Protein AF-A0A7S3ZIC7-F1 (afdb_monomer_lite)

Structure (mmCIF, N/CA/C/O backbone):
data_AF-A0A7S3ZIC7-F1
#
_entry.id   AF-A0A7S3ZIC7-F1
#
loop_
_atom_site.group_PDB
_atom_site.id
_atom_site.type_symbol
_atom_site.label_atom_id
_atom_site.label_alt_id
_atom_site.label_comp_id
_atom_site.label_asym_id
_atom_site.label_entity_id
_atom_site.label_seq_id
_atom_site.pdbx_PDB_ins_code
_atom_site.Cartn_x
_atom_site.Cartn_y
_atom_site.Cartn_z
_atom_site.occupancy
_atom_site.B_iso_or_equiv
_atom_site.auth_seq_id
_atom_site.auth_comp_id
_atom_site.auth_asym_id
_atom_site.auth_atom_id
_atom_site.pdbx_PDB_model_num
ATOM 1 N N . TYR A 1 1 ? -3.748 -8.623 8.770 1.00 56.31 1 TYR A N 1
ATOM 2 C CA . TYR A 1 1 ? -3.206 -9.886 8.218 1.00 56.31 1 TYR A CA 1
ATOM 3 C C . TYR A 1 1 ? -2.834 -10.898 9.283 1.00 56.31 1 TYR A C 1
ATOM 5 O O . TYR A 1 1 ? -3.313 -12.018 9.200 1.00 56.31 1 TYR A O 1
ATOM 13 N N . HIS A 1 2 ? -2.015 -10.536 10.271 1.00 64.12 2 HIS A N 1
ATOM 14 C CA . HIS A 1 2 ? -1.665 -11.426 11.382 1.00 64.12 2 HIS A CA 1
ATOM 15 C C . HIS A 1 2 ? -2.912 -11.840 12.185 1.00 64.12 2 HIS A C 1
ATOM 17 O O . HIS A 1 2 ? -3.369 -12.972 12.110 1.00 64.12 2 HIS A O 1
ATOM 23 N N . TYR A 1 3 ? -3.619 -10.875 12.769 1.00 60.28 3 TYR A N 1
ATOM 24 C CA . TYR A 1 3 ? -4.784 -11.131 13.631 1.00 60.28 3 TYR A CA 1
ATOM 25 C C . TYR A 1 3 ? -6.008 -11.803 12.976 1.00 60.28 3 TYR A C 1
ATOM 27 O O . TYR A 1 3 ? -6.899 -12.247 13.690 1.00 60.28 3 TYR A O 1
ATOM 35 N N . ALA A 1 4 ? -6.062 -11.884 11.642 1.00 64.25 4 ALA A N 1
ATOM 36 C CA . ALA A 1 4 ? -7.114 -12.578 10.882 1.00 64.25 4 ALA A CA 1
ATOM 37 C C . ALA A 1 4 ? -6.610 -13.852 10.179 1.00 64.25 4 ALA A C 1
ATOM 39 O O . ALA A 1 4 ? -7.385 -14.608 9.597 1.00 64.25 4 ALA A O 1
ATOM 40 N N . GLY A 1 5 ? -5.298 -14.055 10.161 1.00 72.94 5 GLY A N 1
ATOM 41 C CA . GLY A 1 5 ? -4.623 -15.161 9.505 1.00 72.94 5 GLY A CA 1
ATOM 42 C C . GLY A 1 5 ? -3.676 -15.775 10.515 1.00 72.94 5 GLY A C 1
ATOM 43 O O . GLY A 1 5 ? -4.115 -16.495 11.411 1.00 72.94 5 GLY A O 1
ATOM 44 N N . ASP A 1 6 ? -2.395 -15.443 10.385 1.00 70.44 6 ASP A N 1
ATOM 45 C CA . ASP A 1 6 ? -1.327 -15.989 11.219 1.00 70.44 6 ASP A CA 1
ATOM 46 C C . ASP A 1 6 ? -1.488 -15.564 12.686 1.00 70.44 6 ASP A C 1
ATOM 48 O O . ASP A 1 6 ? -1.239 -14.421 13.042 1.00 70.44 6 ASP A O 1
ATOM 52 N N . GLY A 1 7 ? -1.873 -16.501 13.552 1.00 64.62 7 GLY A N 1
ATOM 53 C CA . GLY A 1 7 ? -2.031 -16.255 14.992 1.00 64.62 7 GLY A CA 1
ATOM 54 C C . GLY A 1 7 ? -3.482 -16.246 15.475 1.00 64.62 7 GLY A C 1
ATOM 55 O O . GLY A 1 7 ? -3.715 -16.359 16.679 1.00 64.62 7 GLY A O 1
ATOM 56 N N . PHE A 1 8 ? -4.469 -16.230 14.571 1.00 75.25 8 PHE A N 1
ATOM 57 C CA . PHE A 1 8 ? -5.872 -16.384 14.957 1.00 75.25 8 PHE A CA 1
ATOM 58 C C . PHE A 1 8 ? -6.270 -17.861 15.055 1.00 75.25 8 PHE A C 1
ATOM 60 O O . PHE A 1 8 ? -6.593 -18.493 14.052 1.00 75.25 8 PHE A O 1
ATOM 67 N N . GLN A 1 9 ? -6.246 -18.420 16.269 1.00 78.94 9 GLN A N 1
ATOM 68 C CA . GLN A 1 9 ? -6.719 -19.784 16.578 1.00 78.94 9 GLN A CA 1
ATOM 69 C C . GLN A 1 9 ? -6.174 -20.886 15.639 1.00 78.94 9 GLN A C 1
ATOM 71 O O . GLN A 1 9 ? -6.885 -21.820 15.278 1.00 78.94 9 GLN A O 1
ATOM 76 N N . GLY A 1 10 ? -4.902 -20.790 15.236 1.00 73.44 10 GLY A N 1
ATOM 77 C CA . GLY A 1 10 ? -4.273 -21.758 14.326 1.00 73.44 10 GLY A CA 1
ATOM 78 C C . GLY A 1 10 ? -4.590 -21.549 12.840 1.00 73.44 10 GLY A C 1
ATOM 79 O O . GLY A 1 10 ? -4.237 -22.398 12.027 1.00 73.44 10 GLY A O 1
ATOM 80 N N . GLY A 1 11 ? -5.236 -20.435 12.485 1.00 79.88 11 GLY A N 1
ATOM 81 C CA . GLY A 1 11 ? -5.401 -19.985 11.110 1.00 79.88 11 GLY A CA 1
ATOM 82 C C . GLY A 1 11 ? -4.099 -19.508 10.472 1.00 79.88 11 GLY A C 1
ATOM 83 O O . GLY A 1 11 ? -3.107 -19.231 11.153 1.00 79.88 11 GLY A O 1
ATOM 84 N N . SER A 1 12 ? -4.122 -19.405 9.145 1.00 85.94 12 SER A N 1
ATOM 85 C CA . SER A 1 12 ? -3.027 -18.852 8.353 1.00 85.94 12 SER A CA 1
ATOM 86 C C . SER A 1 12 ? -3.537 -17.831 7.341 1.00 85.94 12 SER A C 1
ATOM 88 O O . SER A 1 12 ? -4.713 -17.834 6.963 1.00 85.94 12 SER A O 1
ATOM 90 N N . LYS A 1 13 ? -2.651 -16.945 6.877 1.00 83.94 13 LYS A N 1
ATOM 91 C CA . LYS A 1 13 ? -2.977 -15.985 5.807 1.00 83.94 13 LYS A CA 1
ATOM 92 C C . LYS A 1 13 ? -3.398 -16.671 4.500 1.00 83.94 13 LYS A C 1
ATOM 94 O O . LYS A 1 13 ? -4.201 -16.101 3.764 1.00 83.94 13 LYS A O 1
ATOM 99 N N . SER A 1 14 ? -2.894 -17.876 4.205 1.00 88.06 14 SER A N 1
ATOM 100 C CA . SER A 1 14 ? -3.218 -18.596 2.961 1.00 88.06 14 SER A CA 1
ATOM 101 C C . SER A 1 14 ? -4.688 -19.010 2.875 1.00 88.06 14 SER A C 1
ATOM 103 O O . SER A 1 14 ? -5.225 -19.101 1.773 1.00 88.06 14 SER A O 1
ATOM 105 N N . ASP A 1 15 ? -5.370 -19.149 4.015 1.00 90.31 15 ASP A N 1
ATOM 106 C CA . ASP A 1 15 ? -6.813 -19.413 4.077 1.00 90.31 15 ASP A CA 1
ATOM 107 C C . ASP A 1 15 ? -7.653 -18.294 3.428 1.00 90.31 15 ASP A C 1
ATOM 109 O O . ASP A 1 15 ? -8.796 -18.516 3.027 1.00 90.31 15 ASP A O 1
ATOM 113 N N . LEU A 1 16 ? -7.084 -17.089 3.312 1.00 91.31 16 LEU A N 1
ATOM 114 C CA . LEU A 1 16 ? -7.734 -15.894 2.771 1.00 91.31 16 LEU A CA 1
ATOM 115 C C . LEU A 1 16 ? -7.262 -15.542 1.346 1.00 91.31 16 LEU A C 1
ATOM 117 O O . LEU A 1 16 ? -7.547 -14.454 0.847 1.00 91.31 16 LEU A O 1
ATOM 121 N N . GLN A 1 17 ? -6.522 -16.443 0.691 1.00 92.44 17 GLN A N 1
ATOM 122 C CA . GLN A 1 17 ? -5.987 -16.251 -0.667 1.00 92.44 17 GLN A CA 1
ATOM 123 C C . GLN A 1 17 ? -6.872 -16.865 -1.768 1.00 92.44 17 GLN A C 1
ATOM 125 O O . GLN A 1 17 ? -6.581 -16.715 -2.952 1.00 92.44 17 GLN A O 1
ATOM 130 N N . GLY A 1 18 ? -7.948 -17.564 -1.395 1.00 91.81 18 GLY A N 1
ATOM 131 C CA . GLY A 1 18 ? -8.924 -18.141 -2.324 1.00 91.81 18 GLY A CA 1
ATOM 132 C C . GLY A 1 18 ? -10.254 -17.379 -2.367 1.00 91.81 18 GLY A C 1
ATOM 133 O O . GLY A 1 18 ? -10.394 -16.352 -1.702 1.00 91.81 18 GLY A O 1
ATOM 134 N N . PRO A 1 19 ? -11.253 -17.902 -3.104 1.00 95.38 19 PRO A N 1
ATOM 135 C CA . PRO A 1 19 ? -12.610 -17.365 -3.090 1.00 95.38 19 PRO A CA 1
ATOM 136 C C . PRO A 1 19 ? -13.156 -17.224 -1.667 1.00 95.38 19 PRO A C 1
ATOM 138 O O . PRO A 1 19 ? -12.779 -17.980 -0.766 1.00 95.38 19 PRO A O 1
ATOM 141 N N . PHE A 1 20 ? -14.071 -16.276 -1.478 1.00 96.50 20 PHE A N 1
ATOM 142 C CA . PHE A 1 20 ? -14.624 -15.973 -0.161 1.00 96.50 20 PHE A CA 1
ATOM 143 C C . PHE A 1 20 ? -15.218 -17.203 0.541 1.00 96.50 20 PHE A C 1
ATOM 145 O O . PHE A 1 20 ? -16.096 -17.887 0.010 1.00 96.50 20 PHE A O 1
ATOM 152 N N . ASN A 1 21 ? -14.781 -17.439 1.779 1.00 96.31 21 ASN A N 1
ATOM 153 C CA . ASN A 1 21 ? -15.353 -18.430 2.679 1.00 96.31 21 ASN A CA 1
ATOM 154 C C . ASN A 1 21 ? -16.004 -17.720 3.873 1.00 96.31 21 ASN A C 1
ATOM 156 O O . ASN A 1 21 ? -15.322 -17.189 4.752 1.00 96.31 21 ASN A O 1
ATOM 160 N N . ALA A 1 22 ? -17.336 -17.752 3.915 1.00 96.44 22 ALA A N 1
ATOM 161 C CA . ALA A 1 22 ? -18.121 -17.095 4.954 1.00 96.44 22 ALA A CA 1
ATOM 162 C C . ALA A 1 22 ? -17.854 -17.650 6.362 1.00 96.44 22 ALA A C 1
ATOM 164 O O . ALA A 1 22 ? -17.889 -16.891 7.324 1.00 96.44 22 ALA A O 1
ATOM 165 N N . GLU A 1 23 ? -17.587 -18.950 6.504 1.00 95.00 23 GLU A N 1
ATOM 166 C CA . GLU A 1 23 ? -17.314 -19.567 7.806 1.00 95.00 23 GLU A CA 1
ATOM 167 C C . GLU A 1 23 ? -15.991 -19.055 8.380 1.00 95.00 23 GLU A C 1
ATOM 169 O O . GLU A 1 23 ? -15.947 -18.595 9.521 1.00 95.00 23 GLU A O 1
ATOM 174 N N . ILE A 1 24 ? -14.938 -19.045 7.556 1.00 93.38 24 ILE A N 1
ATOM 175 C CA . ILE A 1 24 ? -13.632 -18.494 7.934 1.00 93.38 24 ILE A CA 1
ATOM 176 C C . ILE A 1 24 ? -13.774 -17.006 8.250 1.00 93.38 24 ILE A C 1
ATOM 178 O O . ILE A 1 24 ? -13.325 -16.553 9.299 1.00 93.38 24 ILE A O 1
ATOM 182 N N . TYR A 1 25 ? -14.433 -16.241 7.382 1.00 94.06 25 TYR A N 1
ATOM 183 C CA . TYR A 1 25 ? -14.611 -14.810 7.592 1.00 94.06 25 TYR A CA 1
ATOM 184 C C . TYR A 1 25 ? -15.354 -14.499 8.897 1.00 94.06 25 TYR A C 1
ATOM 186 O O . TYR A 1 25 ? -14.840 -13.757 9.731 1.00 94.06 25 TYR A O 1
ATOM 194 N N . ASN A 1 26 ? -16.518 -15.115 9.119 1.00 94.44 26 ASN A N 1
ATOM 195 C CA . ASN A 1 26 ? -17.340 -14.865 10.305 1.00 94.44 26 ASN A CA 1
ATOM 196 C C . ASN A 1 26 ? -16.638 -15.280 11.604 1.00 94.44 26 ASN A C 1
ATOM 198 O O . ASN A 1 26 ? -16.880 -14.675 12.646 1.00 94.44 26 ASN A O 1
ATOM 202 N N . ALA A 1 27 ? -15.761 -16.287 11.554 1.00 92.25 27 ALA A N 1
ATOM 203 C CA . ALA A 1 27 ? -14.967 -16.688 12.707 1.00 92.25 27 ALA A CA 1
ATOM 204 C C . ALA A 1 27 ? -13.850 -15.684 13.043 1.00 92.25 27 ALA A C 1
ATOM 206 O O . ALA A 1 27 ? -13.538 -15.506 14.218 1.00 92.25 27 ALA A O 1
ATOM 207 N N . ARG A 1 28 ? -13.236 -15.044 12.035 1.00 92.75 28 ARG A N 1
ATOM 208 C CA . ARG A 1 28 ? -11.992 -14.265 12.204 1.00 92.75 28 ARG A CA 1
ATOM 209 C C . ARG A 1 28 ? -12.182 -12.748 12.175 1.00 92.75 28 ARG A C 1
ATOM 211 O O . ARG A 1 28 ? -11.517 -12.040 12.928 1.00 92.75 28 ARG A O 1
ATOM 218 N N . ALA A 1 29 ? -13.089 -12.238 11.344 1.00 93.50 29 ALA A N 1
ATOM 219 C CA . ALA A 1 29 ? -13.325 -10.804 11.172 1.00 93.50 29 ALA A CA 1
ATOM 220 C C . ALA A 1 29 ? -13.669 -10.062 12.481 1.00 93.50 29 ALA A C 1
ATOM 222 O O . ALA A 1 29 ? -13.109 -8.987 12.692 1.00 93.50 29 ALA A O 1
ATOM 223 N N . PRO A 1 30 ? -14.472 -10.619 13.418 1.00 93.06 30 PRO A N 1
ATOM 224 C CA . PRO A 1 30 ? -14.778 -9.931 14.675 1.00 93.06 30 PRO A CA 1
ATOM 225 C C . PRO A 1 30 ? -13.545 -9.544 15.501 1.00 93.06 30 PRO A C 1
ATOM 227 O O . PRO A 1 30 ? -13.546 -8.500 16.146 1.00 93.06 30 PRO A O 1
ATOM 230 N N . ALA A 1 31 ? -12.479 -10.349 15.467 1.00 91.75 31 ALA A N 1
ATOM 231 C CA . ALA A 1 31 ? -11.244 -10.025 16.177 1.00 91.75 31 ALA A CA 1
ATOM 232 C C . ALA A 1 31 ? -10.482 -8.865 15.528 1.00 91.75 31 ALA A C 1
ATOM 234 O O . ALA A 1 31 ? -9.858 -8.073 16.227 1.00 91.75 31 ALA A O 1
ATOM 235 N N . VAL A 1 32 ? -10.572 -8.729 14.203 1.00 91.81 32 VAL A N 1
ATOM 236 C CA . VAL A 1 32 ? -10.014 -7.583 13.476 1.00 91.81 32 VAL A CA 1
ATOM 237 C C . VAL A 1 32 ? -10.762 -6.308 13.849 1.00 91.81 32 VAL A C 1
ATOM 239 O O . VAL A 1 32 ? -10.125 -5.312 14.179 1.00 91.81 32 VAL A O 1
ATOM 242 N N . TRP A 1 33 ? -12.098 -6.350 13.861 1.00 95.50 33 TRP A N 1
ATOM 243 C CA . TRP A 1 33 ? -12.928 -5.206 14.254 1.00 95.50 33 TRP A CA 1
ATOM 244 C C . TRP A 1 33 ? -12.662 -4.775 15.691 1.00 95.50 33 TRP A C 1
ATOM 246 O O . TRP A 1 33 ? -12.487 -3.590 15.946 1.00 95.50 33 TRP A O 1
ATOM 256 N N . ALA A 1 34 ? -12.540 -5.734 16.613 1.00 94.62 34 ALA A N 1
ATOM 257 C CA . ALA A 1 34 ? -12.208 -5.440 18.002 1.00 94.62 34 ALA A CA 1
ATOM 258 C C . ALA A 1 34 ? -10.885 -4.666 18.132 1.00 94.62 34 ALA A C 1
ATOM 260 O O . ALA A 1 34 ? -10.836 -3.679 18.857 1.00 94.62 34 ALA A O 1
ATOM 261 N N . ILE A 1 35 ? -9.844 -5.065 17.393 1.00 93.00 35 ILE A N 1
ATOM 262 C CA . ILE A 1 35 ? -8.541 -4.383 17.411 1.00 93.00 35 ILE A CA 1
ATOM 263 C C . ILE A 1 35 ? -8.633 -2.984 16.794 1.00 93.00 35 ILE A C 1
ATOM 265 O O . ILE A 1 35 ? -8.070 -2.037 17.333 1.00 93.00 35 ILE A O 1
ATOM 269 N N . LEU A 1 36 ? -9.338 -2.832 15.671 1.00 94.44 36 LEU A N 1
ATOM 270 C CA . LEU A 1 36 ? -9.494 -1.525 15.025 1.00 94.44 36 LEU A CA 1
ATOM 271 C C . LEU A 1 36 ? -10.241 -0.537 15.931 1.00 94.44 36 LEU A C 1
ATOM 273 O O . LEU A 1 36 ? -9.804 0.603 16.075 1.00 94.44 36 LEU A O 1
ATOM 277 N N . ASN A 1 37 ? -11.286 -1.002 16.615 1.00 96.06 37 ASN A N 1
ATOM 278 C CA . ASN A 1 37 ? -12.042 -0.192 17.570 1.00 96.06 37 ASN A CA 1
ATOM 279 C C . ASN A 1 37 ? -11.243 0.081 18.859 1.00 96.06 37 ASN A C 1
ATOM 281 O O . ASN A 1 37 ? -11.412 1.125 19.481 1.00 96.06 37 ASN A O 1
ATOM 285 N N . GLU A 1 38 ? -10.328 -0.812 19.256 1.00 96.50 38 GLU A N 1
ATOM 286 C CA . GLU A 1 38 ? -9.381 -0.560 20.355 1.00 96.50 38 GLU A CA 1
ATOM 287 C C . GLU A 1 38 ? -8.362 0.539 20.001 1.00 96.50 38 GLU A C 1
ATOM 289 O O . GLU A 1 38 ? -7.962 1.314 20.871 1.00 96.50 38 GLU A O 1
ATOM 294 N N . ILE A 1 39 ? -7.961 0.640 18.729 1.00 95.00 39 ILE A N 1
ATOM 295 C CA . ILE A 1 39 ? -7.013 1.654 18.239 1.00 95.00 39 ILE A CA 1
ATOM 296 C C . ILE A 1 39 ? -7.681 3.023 18.048 1.00 95.00 39 ILE A C 1
ATOM 298 O O . ILE A 1 39 ? -6.999 4.040 18.168 1.00 95.00 39 ILE A O 1
ATOM 302 N N . GLU A 1 40 ? -8.991 3.079 17.794 1.00 95.88 40 GLU A N 1
ATOM 303 C CA . GLU A 1 40 ? -9.735 4.311 17.483 1.00 95.88 40 GLU A CA 1
ATOM 304 C C . GLU A 1 40 ? -9.442 5.509 18.414 1.00 95.88 40 GLU A C 1
ATOM 306 O O . GLU A 1 40 ? -9.194 6.606 17.902 1.00 95.88 40 GLU A O 1
ATOM 311 N N . PRO A 1 41 ? -9.369 5.358 19.753 1.00 95.38 41 PRO A N 1
ATOM 312 C CA . PRO A 1 41 ? -9.054 6.478 20.644 1.00 95.38 41 PRO A CA 1
ATOM 313 C C . PRO A 1 41 ? -7.656 7.079 20.428 1.00 95.38 41 PRO A C 1
ATOM 315 O O . PRO A 1 41 ? -7.394 8.198 20.866 1.00 95.38 41 PRO A O 1
ATOM 318 N N . SER A 1 42 ? -6.755 6.341 19.772 1.00 96.31 42 SER A N 1
ATOM 319 C CA . SER A 1 42 ? -5.398 6.779 19.418 1.00 96.31 42 SER A CA 1
ATOM 320 C C . SER A 1 42 ? -5.340 7.515 18.075 1.00 96.31 42 SER A C 1
ATOM 322 O O . SER A 1 42 ? -4.293 8.063 17.730 1.00 96.31 42 SER A O 1
ATOM 324 N N . LEU A 1 43 ? -6.435 7.538 17.306 1.00 96.31 43 LEU A N 1
ATOM 325 C CA . LEU A 1 43 ? -6.512 8.302 16.064 1.00 96.31 43 LEU A CA 1
ATOM 326 C C . LEU A 1 43 ? -6.489 9.804 16.347 1.00 96.31 43 LEU A C 1
ATOM 328 O O . LEU A 1 43 ? -6.922 10.277 17.404 1.00 96.31 43 LEU A O 1
ATOM 332 N N . TYR A 1 44 ? -6.028 10.570 15.357 1.00 96.50 44 TYR A N 1
ATOM 333 C CA . TYR A 1 44 ? -6.102 12.023 15.407 1.00 96.50 44 TYR A CA 1
ATOM 334 C C . TYR A 1 44 ? -7.547 12.478 15.642 1.00 96.50 44 TYR A C 1
ATOM 336 O O . TYR A 1 44 ? -8.468 12.068 14.937 1.00 96.50 44 TYR A O 1
ATOM 344 N N . GLN A 1 45 ? -7.740 13.351 16.630 1.00 95.56 45 GLN A N 1
ATOM 345 C CA . GLN A 1 45 ? -9.056 13.862 16.994 1.00 95.56 45 GLN A CA 1
ATOM 346 C C . GLN A 1 45 ? -9.308 15.198 16.295 1.00 95.56 45 GLN A C 1
ATOM 348 O O . GLN A 1 45 ? -8.695 16.216 16.626 1.00 95.56 45 GLN A O 1
ATOM 353 N N . ARG A 1 46 ? -10.257 15.228 15.358 1.00 94.25 46 ARG A N 1
ATOM 354 C CA . ARG A 1 46 ? -10.685 16.452 14.673 1.00 94.25 46 ARG A CA 1
ATOM 355 C C . ARG A 1 46 ? -11.994 16.935 15.283 1.00 94.25 46 ARG A C 1
ATOM 357 O O . ARG A 1 46 ? -13.029 16.290 15.159 1.00 94.25 46 ARG A O 1
ATOM 364 N N . ASN A 1 47 ? -11.953 18.086 15.954 1.00 94.38 47 ASN A N 1
ATOM 365 C CA . ASN A 1 47 ? -13.100 18.643 16.688 1.00 94.38 47 ASN A CA 1
ATOM 366 C C . ASN A 1 47 ? -13.678 17.675 17.740 1.00 94.38 47 ASN A C 1
ATOM 368 O O . ASN A 1 47 ? -14.891 17.613 17.926 1.00 94.38 47 ASN A O 1
ATOM 372 N N . GLY A 1 48 ? -12.808 16.910 18.407 1.00 93.12 48 GLY A N 1
ATOM 373 C CA . GLY A 1 48 ? -13.201 15.959 19.450 1.00 93.12 48 GLY A CA 1
ATOM 374 C C . GLY A 1 48 ? -13.824 14.654 18.947 1.00 93.12 48 GLY A C 1
ATOM 375 O O . GLY A 1 48 ? -14.408 13.946 19.756 1.00 93.12 48 GLY A O 1
ATOM 376 N N . ASN A 1 49 ? -13.720 14.355 17.648 1.00 93.44 49 ASN A N 1
ATOM 377 C CA . ASN A 1 49 ? -14.139 13.081 17.062 1.00 93.44 49 ASN A CA 1
ATOM 378 C C . ASN A 1 49 ? -12.950 12.409 16.358 1.00 93.44 49 ASN A C 1
ATOM 380 O O . ASN A 1 49 ? -12.104 13.135 15.812 1.00 93.44 49 ASN A O 1
ATOM 384 N N . PRO A 1 50 ? -12.895 11.066 16.316 1.00 94.75 50 PRO A N 1
ATOM 385 C CA . PRO A 1 50 ? -11.873 10.351 15.563 1.00 94.75 50 PRO A CA 1
ATOM 386 C C . PRO A 1 50 ? -11.935 10.746 14.085 1.00 94.75 50 PRO A C 1
ATOM 388 O O . PRO A 1 50 ? -13.008 10.830 13.483 1.00 94.75 50 PRO A O 1
ATOM 391 N N . TYR A 1 51 ? -10.775 11.047 13.506 1.00 94.88 51 TYR A N 1
ATOM 392 C CA . TYR A 1 51 ? -10.651 11.449 12.111 1.00 94.88 51 TYR A CA 1
ATOM 393 C C . TYR A 1 51 ? -10.099 10.307 11.260 1.00 94.88 51 TYR A C 1
ATOM 395 O O . TYR A 1 51 ? -8.966 9.870 11.460 1.00 94.88 51 TYR A O 1
ATOM 403 N N . TYR A 1 52 ? -10.884 9.887 10.269 1.00 93.69 52 TYR A N 1
ATOM 404 C CA . TYR A 1 52 ? -10.489 8.928 9.240 1.00 93.69 52 TYR A CA 1
ATOM 405 C C . TYR A 1 52 ? -10.227 9.714 7.944 1.00 93.69 52 TYR A C 1
ATOM 407 O O . TYR A 1 52 ? -11.181 10.243 7.373 1.00 93.69 52 TYR A O 1
ATOM 415 N N . PRO A 1 53 ? -8.963 9.891 7.517 1.00 92.25 53 PRO A N 1
ATOM 416 C CA . PRO A 1 53 ? -8.643 10.652 6.310 1.00 92.25 53 PRO A CA 1
ATOM 417 C C . PRO A 1 53 ? -9.082 9.902 5.042 1.00 92.25 53 PRO A C 1
ATOM 419 O O . PRO A 1 53 ? -8.869 8.695 4.936 1.00 92.25 53 PRO A O 1
ATOM 422 N N . ASP A 1 54 ? -9.630 10.628 4.063 1.00 90.62 54 ASP A N 1
ATOM 423 C CA . ASP A 1 54 ? -10.027 10.063 2.762 1.00 90.62 54 ASP A CA 1
ATOM 424 C C . ASP A 1 54 ? -8.830 9.934 1.804 1.00 90.62 54 ASP A C 1
ATOM 426 O O . ASP A 1 54 ? -8.840 9.118 0.879 1.00 90.62 54 ASP A O 1
ATOM 430 N N . ALA A 1 55 ? -7.785 10.743 2.012 1.00 92.38 55 ALA A N 1
ATOM 431 C CA . ALA A 1 55 ? -6.567 10.725 1.214 1.00 92.38 55 ALA A CA 1
ATOM 432 C C . ALA A 1 55 ? -5.309 10.945 2.067 1.00 92.38 55 ALA A C 1
ATOM 434 O O . ALA A 1 55 ? -5.327 11.648 3.077 1.00 92.38 55 ALA A O 1
ATOM 435 N N . HIS A 1 56 ? -4.165 10.427 1.602 1.00 91.19 56 HIS A N 1
ATOM 436 C CA . HIS A 1 56 ? -2.872 10.660 2.263 1.00 91.19 56 HIS A CA 1
ATOM 437 C C . HIS A 1 56 ? -2.527 12.153 2.393 1.00 91.19 56 HIS A C 1
ATOM 439 O O . HIS A 1 56 ? -1.864 12.561 3.343 1.00 91.19 56 HIS A O 1
ATOM 445 N N . ASP A 1 57 ? -2.984 12.994 1.464 1.00 92.06 57 ASP A N 1
ATOM 446 C CA . ASP A 1 57 ? -2.734 14.439 1.528 1.00 92.06 57 ASP A CA 1
ATOM 447 C C . ASP A 1 57 ? -3.429 15.124 2.715 1.00 92.06 57 ASP A C 1
ATOM 449 O O . ASP A 1 57 ? -2.980 16.189 3.138 1.00 92.06 57 ASP A O 1
ATOM 453 N N . ASP A 1 58 ? -4.450 14.499 3.310 1.00 94.06 58 ASP A N 1
ATOM 454 C CA . ASP A 1 58 ? -5.113 15.020 4.507 1.00 94.06 58 ASP A CA 1
ATOM 455 C C . ASP A 1 58 ? -4.300 14.770 5.786 1.00 94.06 58 ASP A C 1
ATOM 457 O O . ASP A 1 58 ? -4.358 15.571 6.722 1.00 94.06 58 ASP A O 1
ATOM 461 N N . ILE A 1 59 ? -3.551 13.661 5.844 1.00 94.56 59 ILE A N 1
ATOM 462 C CA . ILE A 1 59 ? -2.797 13.240 7.035 1.00 94.56 59 ILE A CA 1
ATOM 463 C C . ILE A 1 59 ? -1.340 13.716 6.998 1.00 94.56 59 ILE A C 1
ATOM 465 O O . ILE A 1 59 ? -0.803 14.114 8.028 1.00 94.56 59 ILE A O 1
ATOM 469 N N . ARG A 1 60 ? -0.720 13.804 5.814 1.00 94.25 60 ARG A N 1
ATOM 470 C CA . ARG A 1 60 ? 0.688 14.213 5.634 1.00 94.25 60 ARG A CA 1
ATOM 471 C C . ARG A 1 60 ? 1.079 15.533 6.319 1.00 94.25 60 ARG A C 1
ATOM 473 O O . ARG A 1 60 ? 2.195 15.593 6.840 1.00 94.25 60 ARG A O 1
ATOM 480 N N . PRO A 1 61 ? 0.251 16.600 6.344 1.00 95.00 61 PRO A N 1
ATOM 481 C CA . PRO A 1 61 ? 0.582 17.815 7.091 1.00 95.00 61 PRO A CA 1
ATOM 482 C C . PRO A 1 61 ? 0.613 17.595 8.609 1.00 95.00 61 PRO A C 1
ATOM 484 O O . PRO A 1 61 ? 1.424 18.215 9.295 1.00 95.00 61 PRO A O 1
ATOM 487 N N . LEU A 1 62 ? -0.255 16.715 9.120 1.00 95.94 62 LEU A N 1
ATOM 488 C CA . LEU A 1 62 ? -0.310 16.327 10.533 1.00 95.94 62 LEU A CA 1
ATOM 489 C C . LEU A 1 62 ? 0.863 15.417 10.905 1.00 95.94 62 LEU A C 1
ATOM 491 O O . LEU A 1 62 ? 1.386 15.514 12.010 1.00 95.94 62 LEU A O 1
ATOM 495 N N . THR A 1 63 ? 1.298 14.563 9.979 1.00 95.81 63 THR A N 1
ATOM 496 C CA . THR A 1 63 ? 2.536 13.796 10.126 1.00 95.81 63 THR A CA 1
ATOM 497 C C . THR A 1 63 ? 3.723 14.748 10.172 1.00 95.81 63 THR A C 1
ATOM 499 O O . THR A 1 63 ? 4.457 14.762 11.148 1.00 95.81 63 THR A O 1
ATOM 502 N N . GLY A 1 64 ? 3.862 15.628 9.175 1.00 95.44 64 GLY A N 1
ATOM 503 C CA . GLY A 1 64 ? 4.986 16.560 9.077 1.00 95.44 64 GLY A CA 1
ATOM 504 C C . GLY A 1 64 ? 5.133 17.478 10.293 1.00 95.44 64 GLY A C 1
ATOM 505 O O . GLY A 1 64 ? 6.240 17.699 10.753 1.00 95.44 64 GLY A O 1
ATOM 506 N N . ASN A 1 65 ? 4.039 17.968 10.877 1.00 95.25 65 ASN A N 1
ATOM 507 C CA . ASN A 1 65 ? 4.114 18.786 12.093 1.00 95.25 65 ASN A CA 1
ATOM 508 C C . ASN A 1 65 ? 4.136 17.975 13.407 1.00 95.25 65 ASN A C 1
ATOM 510 O O . ASN A 1 65 ? 3.933 18.557 14.472 1.00 95.25 65 ASN A O 1
ATOM 514 N N . GLU A 1 66 ? 4.333 16.656 13.325 1.00 95.38 66 GLU A N 1
ATOM 515 C CA . GLU A 1 66 ? 4.427 15.720 14.454 1.00 95.38 66 GLU A CA 1
ATOM 516 C C . GLU A 1 66 ? 3.159 15.636 15.325 1.00 95.38 66 GLU A C 1
ATOM 518 O O . GLU A 1 66 ? 3.191 15.117 16.443 1.00 95.38 66 GLU A O 1
ATOM 523 N N . THR A 1 67 ? 2.012 16.102 14.818 1.00 95.88 67 THR A N 1
ATOM 524 C CA . THR A 1 67 ? 0.704 15.894 15.464 1.00 95.88 67 THR A CA 1
ATOM 525 C C . THR A 1 67 ? 0.256 14.437 15.343 1.00 95.88 67 THR A C 1
ATOM 527 O O . THR A 1 67 ? -0.423 13.918 16.227 1.00 95.88 67 THR A O 1
ATOM 530 N N . VAL A 1 68 ? 0.643 13.775 14.252 1.00 95.88 68 VAL A N 1
ATOM 531 C CA . VAL A 1 68 ? 0.445 12.345 14.011 1.00 95.88 68 VAL A CA 1
ATOM 532 C C . VAL A 1 68 ? 1.813 11.683 13.925 1.00 95.88 68 VAL A C 1
ATOM 534 O O . VAL A 1 68 ? 2.658 12.092 13.138 1.00 95.88 68 VAL A O 1
ATOM 537 N N . TRP A 1 69 ? 2.046 10.676 14.767 1.00 94.44 69 TRP A N 1
ATOM 538 C CA . TRP A 1 69 ? 3.360 10.028 14.880 1.00 94.44 69 TRP A CA 1
ATOM 539 C C . TRP A 1 69 ? 3.534 8.842 13.933 1.00 94.44 69 TRP A C 1
ATOM 541 O O . TRP A 1 69 ? 4.660 8.481 13.605 1.00 94.44 69 TRP A O 1
ATOM 551 N N . ILE A 1 70 ? 2.428 8.221 13.521 1.00 94.25 70 ILE A N 1
ATOM 552 C CA . ILE A 1 70 ? 2.414 7.068 12.622 1.00 94.25 70 ILE A CA 1
ATOM 553 C C . ILE A 1 70 ? 1.392 7.340 11.522 1.00 94.25 70 ILE A C 1
ATOM 555 O O . ILE A 1 70 ? 0.227 7.613 11.803 1.00 94.25 70 ILE A O 1
ATOM 559 N N . ASP A 1 71 ? 1.853 7.236 10.282 1.00 92.88 71 ASP A N 1
ATOM 560 C CA . ASP A 1 71 ? 1.064 7.329 9.058 1.00 92.88 71 ASP A CA 1
ATOM 561 C C . ASP A 1 71 ? 1.310 6.065 8.224 1.00 92.88 71 ASP A C 1
ATOM 563 O O . ASP A 1 71 ? 2.394 5.475 8.268 1.00 92.88 71 ASP A O 1
ATOM 567 N N . PHE A 1 72 ? 0.307 5.646 7.462 1.00 91.81 72 PHE A N 1
ATOM 568 C CA . PHE A 1 72 ? 0.417 4.539 6.524 1.00 91.81 72 PHE A CA 1
ATOM 569 C C . PHE A 1 72 ? 0.591 5.109 5.119 1.00 91.81 72 PHE A C 1
ATOM 571 O O . PHE A 1 72 ? -0.242 5.876 4.649 1.00 91.81 72 PHE A O 1
ATOM 578 N N . SER A 1 73 ? 1.649 4.703 4.417 1.00 90.50 73 SER A N 1
ATOM 579 C CA . SER A 1 73 ? 1.895 5.092 3.025 1.00 90.50 73 SER A CA 1
ATOM 580 C C . SER A 1 73 ? 2.115 3.864 2.147 1.00 90.50 73 SER A C 1
ATOM 582 O O . SER A 1 73 ? 2.720 2.879 2.568 1.00 90.50 73 SER A O 1
ATOM 584 N N . PHE A 1 74 ? 1.669 3.948 0.893 1.00 88.31 74 PHE A N 1
ATOM 585 C CA . PHE A 1 74 ? 1.992 2.972 -0.154 1.00 88.31 74 PHE A CA 1
ATOM 586 C C . PHE A 1 74 ? 3.430 3.114 -0.686 1.00 88.31 74 PHE A C 1
ATOM 588 O O . PHE A 1 74 ? 3.871 2.312 -1.509 1.00 88.31 74 PHE A O 1
ATOM 595 N N . GLN A 1 75 ? 4.165 4.147 -0.263 1.00 88.19 75 GLN A N 1
ATOM 596 C CA . GLN A 1 75 ? 5.509 4.457 -0.743 1.00 88.19 75 GLN A CA 1
ATOM 597 C C . GLN A 1 75 ? 6.532 4.243 0.371 1.00 88.19 75 GLN A C 1
ATOM 599 O O . GLN A 1 75 ? 6.603 5.007 1.330 1.00 88.19 75 GLN A O 1
ATOM 604 N N . HIS A 1 76 ? 7.403 3.246 0.204 1.00 89.94 76 HIS A N 1
ATOM 605 C CA . HIS A 1 76 ? 8.504 2.995 1.141 1.00 89.94 76 HIS A CA 1
ATOM 606 C C . HIS A 1 76 ? 9.513 4.160 1.215 1.00 89.94 76 HIS A C 1
ATOM 608 O O . HIS A 1 76 ? 10.289 4.231 2.162 1.00 89.94 76 HIS A O 1
ATOM 614 N N . THR A 1 77 ? 9.511 5.069 0.232 1.00 90.12 77 THR A N 1
ATOM 615 C CA . THR A 1 77 ? 10.325 6.296 0.205 1.00 90.12 77 THR A CA 1
ATOM 616 C C . THR A 1 77 ? 9.604 7.535 0.745 1.00 90.12 77 THR A C 1
ATOM 618 O O . THR A 1 77 ? 10.175 8.615 0.668 1.00 90.12 77 THR A O 1
ATOM 621 N N . GLU A 1 78 ? 8.373 7.443 1.268 1.00 91.38 78 GLU A N 1
ATOM 622 C CA . GLU A 1 78 ? 7.588 8.633 1.654 1.00 91.38 78 GLU A CA 1
ATOM 623 C C . GLU A 1 78 ? 8.391 9.574 2.564 1.00 91.38 78 GLU A C 1
ATOM 625 O O . GLU A 1 78 ? 8.587 10.738 2.219 1.00 91.38 78 GLU A O 1
ATOM 630 N N . ALA A 1 79 ? 8.928 9.062 3.676 1.00 93.06 79 ALA A N 1
ATOM 631 C CA . ALA A 1 79 ? 9.691 9.871 4.624 1.00 93.06 79 ALA A CA 1
ATOM 632 C C . ALA A 1 79 ? 10.895 10.553 3.955 1.00 93.06 79 ALA A C 1
ATOM 634 O O . ALA A 1 79 ? 11.070 11.764 4.073 1.00 93.06 79 ALA A O 1
ATOM 635 N N . SER A 1 80 ? 11.695 9.806 3.190 1.00 91.62 80 SER A N 1
ATOM 636 C CA . SER A 1 80 ? 12.897 10.342 2.550 1.00 91.62 80 SER A CA 1
ATOM 637 C C . SER A 1 80 ? 12.601 11.362 1.455 1.00 91.62 80 SER A C 1
ATOM 639 O O . SER A 1 80 ? 13.279 12.388 1.379 1.00 91.62 80 SER A O 1
ATOM 641 N N . THR A 1 81 ? 11.591 11.125 0.619 1.00 89.44 81 THR A N 1
ATOM 642 C CA . THR A 1 81 ? 11.161 12.081 -0.409 1.00 89.44 81 THR A CA 1
ATOM 643 C C . THR A 1 81 ? 10.629 13.363 0.235 1.00 89.44 81 THR A C 1
ATOM 645 O O . THR A 1 81 ? 10.952 14.466 -0.215 1.00 89.44 81 THR A O 1
ATOM 648 N N . ARG A 1 82 ? 9.852 13.250 1.320 1.00 91.62 82 ARG A N 1
ATOM 649 C CA . ARG A 1 82 ? 9.298 14.416 2.019 1.00 91.62 82 ARG A CA 1
ATOM 650 C C . ARG A 1 82 ? 10.375 15.224 2.718 1.00 91.62 82 ARG A C 1
ATOM 652 O O . ARG A 1 82 ? 10.396 16.435 2.529 1.00 91.62 82 ARG A O 1
ATOM 659 N N . ILE A 1 83 ? 11.289 14.594 3.454 1.00 93.31 83 ILE A N 1
ATOM 660 C CA . ILE A 1 83 ? 12.402 15.277 4.141 1.00 93.31 83 ILE A CA 1
ATOM 661 C C . ILE A 1 83 ? 13.235 16.116 3.160 1.00 93.31 83 ILE A C 1
ATOM 663 O O . ILE A 1 83 ? 13.624 17.235 3.480 1.00 93.31 83 ILE A O 1
ATOM 667 N N . GLN A 1 84 ? 13.471 15.604 1.950 1.00 90.31 84 GLN A N 1
ATOM 668 C CA . GLN A 1 84 ? 14.319 16.253 0.943 1.00 90.31 84 GLN A CA 1
ATOM 669 C C . GLN A 1 84 ? 13.604 17.328 0.108 1.00 90.31 84 GLN A C 1
ATOM 671 O O . GLN A 1 84 ? 14.224 17.941 -0.759 1.00 90.31 84 GLN A O 1
ATOM 676 N N . THR A 1 85 ? 12.311 17.568 0.336 1.00 88.94 85 THR A N 1
ATOM 677 C CA . THR A 1 85 ? 11.571 18.623 -0.370 1.00 88.94 85 THR A CA 1
ATOM 678 C C . THR A 1 85 ? 12.004 20.013 0.119 1.00 88.94 85 THR A C 1
ATOM 680 O O . THR A 1 85 ? 12.191 20.233 1.315 1.00 88.94 85 THR A O 1
ATOM 683 N N . ASP A 1 86 ? 12.117 20.988 -0.787 1.00 87.94 86 ASP A N 1
ATOM 684 C CA . ASP A 1 86 ? 12.415 22.377 -0.415 1.00 87.94 86 ASP A CA 1
ATOM 685 C C . ASP A 1 86 ? 11.367 22.934 0.561 1.00 87.94 86 ASP A C 1
ATOM 687 O O . ASP A 1 86 ? 10.162 22.861 0.314 1.00 87.94 86 ASP A O 1
ATOM 691 N N . ASN A 1 87 ? 11.829 23.537 1.662 1.0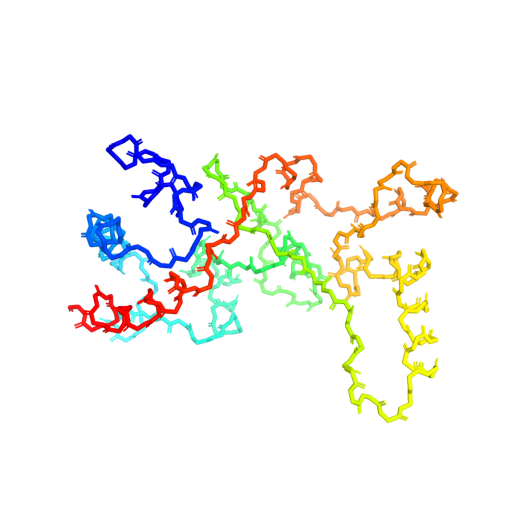0 88.06 87 ASN A N 1
ATOM 692 C CA . ASN A 1 87 ? 10.981 23.995 2.771 1.00 88.06 87 ASN A CA 1
ATOM 693 C C . ASN A 1 87 ? 10.089 22.885 3.355 1.00 88.06 87 ASN A C 1
ATOM 695 O O . ASN A 1 87 ? 8.957 23.155 3.765 1.00 88.06 87 ASN A O 1
ATOM 699 N N . SER A 1 88 ? 10.582 21.640 3.370 1.00 91.38 88 SER A N 1
ATOM 700 C CA . SER A 1 88 ? 9.831 20.513 3.908 1.00 91.38 88 SER A CA 1
ATOM 701 C C . SER A 1 88 ? 9.371 20.777 5.343 1.00 91.38 88 SER A C 1
ATOM 703 O O . SER A 1 88 ? 10.185 21.163 6.187 1.00 91.38 88 SER A O 1
ATOM 705 N N . PRO A 1 89 ? 8.086 20.531 5.652 1.00 91.31 89 PRO A N 1
ATOM 706 C CA . PRO A 1 89 ? 7.627 20.531 7.027 1.00 91.31 89 PRO A CA 1
ATOM 707 C C . PRO A 1 89 ? 8.023 19.248 7.772 1.00 91.31 89 PRO A C 1
ATOM 709 O O . PRO A 1 89 ? 7.789 19.193 8.968 1.00 91.31 89 PRO A O 1
ATOM 712 N N . TRP A 1 90 ? 8.586 18.228 7.107 1.00 95.50 90 TRP A N 1
ATOM 713 C CA . TRP A 1 90 ? 8.901 16.935 7.723 1.00 95.50 90 TRP A CA 1
ATOM 714 C C . TRP A 1 90 ? 10.264 16.966 8.437 1.00 95.50 90 TRP A C 1
ATOM 716 O O . TRP A 1 90 ? 11.273 17.302 7.810 1.00 95.50 90 TRP A O 1
ATOM 726 N N . PRO A 1 91 ? 10.337 16.578 9.724 1.00 94.69 91 PRO A N 1
ATOM 727 C CA . PRO A 1 91 ? 11.584 16.476 10.462 1.00 94.69 91 PRO A CA 1
ATOM 728 C C . PRO A 1 91 ? 12.536 15.439 9.866 1.00 94.69 91 PRO A C 1
ATOM 730 O O . PRO A 1 91 ? 12.137 14.339 9.490 1.00 94.69 91 PRO A O 1
ATOM 733 N N . VAL A 1 92 ? 13.834 15.747 9.896 1.00 94.81 92 VAL A N 1
ATOM 734 C CA . VAL A 1 92 ? 14.907 14.881 9.367 1.00 94.81 92 VAL A CA 1
ATOM 735 C C . VAL A 1 92 ? 15.020 13.514 10.052 1.00 94.81 92 VAL A C 1
ATOM 737 O O . VAL A 1 92 ? 15.667 12.623 9.518 1.00 94.81 92 VAL A O 1
ATOM 740 N N . HIS A 1 93 ? 14.419 13.346 11.232 1.00 94.69 93 HIS A N 1
ATOM 741 C CA . HIS A 1 93 ? 14.456 12.097 11.992 1.00 94.69 93 HIS A CA 1
ATOM 742 C C . HIS A 1 93 ? 13.265 11.170 11.694 1.00 94.69 93 HIS A C 1
ATOM 744 O O . HIS A 1 93 ? 13.186 10.089 12.276 1.00 94.69 93 HIS A O 1
ATOM 750 N N . MET A 1 94 ? 12.334 11.571 10.819 1.00 95.75 94 MET A N 1
ATOM 751 C CA . MET A 1 94 ? 11.266 10.680 10.370 1.00 95.75 94 MET A CA 1
ATOM 752 C C . MET A 1 94 ? 11.827 9.539 9.526 1.00 95.75 94 MET A C 1
ATOM 754 O O . MET A 1 94 ? 12.743 9.726 8.726 1.00 95.75 94 MET A O 1
ATOM 758 N N . GLN A 1 95 ? 11.251 8.351 9.688 1.00 95.56 95 GLN A N 1
ATOM 759 C CA . GLN A 1 95 ? 11.675 7.145 8.986 1.00 95.56 95 GLN A CA 1
ATOM 760 C C . GLN A 1 95 ? 10.457 6.357 8.514 1.00 95.56 95 GLN A C 1
ATOM 762 O O . GLN A 1 95 ? 9.466 6.238 9.233 1.00 95.56 95 GLN A O 1
ATOM 767 N N . ALA A 1 96 ? 10.545 5.792 7.312 1.00 94.69 96 ALA A N 1
ATOM 768 C CA . ALA A 1 96 ? 9.664 4.709 6.906 1.00 94.69 96 ALA A CA 1
ATOM 769 C C . ALA A 1 96 ? 10.203 3.388 7.475 1.00 94.69 96 ALA A C 1
ATOM 771 O O . ALA A 1 96 ? 11.414 3.180 7.530 1.00 94.69 96 ALA A O 1
ATOM 772 N N . TYR A 1 97 ? 9.311 2.487 7.882 1.00 93.94 97 TYR A N 1
ATOM 773 C CA . TYR A 1 97 ? 9.680 1.178 8.420 1.00 93.94 97 TYR A CA 1
ATOM 774 C C . TYR A 1 97 ? 8.694 0.094 7.971 1.00 93.94 97 TYR A C 1
ATOM 776 O O . TYR A 1 97 ? 7.573 0.379 7.549 1.00 93.94 97 TYR A O 1
ATOM 784 N N . THR A 1 98 ? 9.122 -1.165 8.057 1.00 93.44 98 THR A N 1
ATOM 785 C CA . THR A 1 98 ? 8.289 -2.342 7.779 1.00 93.44 98 THR A CA 1
ATOM 786 C C . THR A 1 98 ? 7.808 -3.001 9.067 1.00 93.44 98 THR A C 1
ATOM 788 O O . THR A 1 98 ? 8.508 -2.988 10.077 1.00 93.44 98 THR A O 1
ATOM 791 N N . MET A 1 99 ? 6.634 -3.628 9.034 1.00 91.00 99 MET A N 1
ATOM 792 C CA . MET A 1 99 ? 6.069 -4.330 10.186 1.00 91.00 99 MET A CA 1
ATOM 793 C C . MET A 1 99 ? 6.661 -5.738 10.321 1.00 91.00 99 MET A C 1
ATOM 795 O O . MET A 1 99 ? 6.891 -6.428 9.327 1.00 91.00 99 MET A O 1
ATOM 799 N N . ASN A 1 100 ? 6.871 -6.185 11.562 1.00 87.69 100 ASN A N 1
ATOM 800 C CA . ASN A 1 100 ? 7.479 -7.489 11.864 1.00 87.69 100 ASN A CA 1
ATOM 801 C C . ASN A 1 100 ? 6.599 -8.685 11.459 1.00 87.69 100 ASN A C 1
ATOM 803 O O . ASN A 1 100 ? 7.110 -9.766 11.186 1.00 87.69 100 ASN A O 1
ATOM 807 N N . ASP A 1 101 ? 5.279 -8.510 11.444 1.00 84.56 101 ASP A N 1
ATOM 808 C CA . ASP A 1 101 ? 4.279 -9.520 11.076 1.00 84.56 101 ASP A CA 1
ATOM 809 C C . ASP A 1 101 ? 3.888 -9.472 9.584 1.00 84.56 101 ASP A C 1
ATOM 811 O O . ASP A 1 101 ? 3.035 -10.241 9.113 1.00 84.56 101 ASP A O 1
ATOM 815 N N . GLY A 1 102 ? 4.560 -8.601 8.832 1.00 87.88 102 GLY A N 1
ATOM 816 C CA . GLY A 1 102 ? 4.469 -8.452 7.392 1.00 87.88 102 GLY A CA 1
ATOM 817 C C . GLY A 1 102 ? 3.877 -7.111 6.958 1.00 87.88 102 GLY A C 1
ATOM 818 O O . GLY A 1 102 ? 2.866 -6.651 7.480 1.00 87.88 102 GLY A O 1
ATOM 819 N N . THR A 1 103 ? 4.475 -6.520 5.931 1.00 90.50 103 THR A N 1
ATOM 820 C CA . THR A 1 103 ? 4.024 -5.312 5.239 1.00 90.50 103 THR A CA 1
ATOM 821 C C . THR A 1 103 ? 3.438 -5.695 3.884 1.00 90.50 103 THR A C 1
ATOM 823 O O . THR A 1 103 ? 4.066 -6.425 3.112 1.00 90.50 103 THR A O 1
ATOM 826 N N . ILE A 1 104 ? 2.225 -5.218 3.595 1.00 89.88 104 ILE A N 1
ATOM 827 C CA . ILE A 1 104 ? 1.556 -5.455 2.308 1.00 89.88 104 ILE A CA 1
ATOM 828 C C . ILE A 1 104 ? 2.416 -4.841 1.207 1.00 89.88 104 ILE A C 1
ATOM 830 O O . ILE A 1 104 ? 2.814 -3.680 1.312 1.00 89.88 104 ILE A O 1
ATOM 834 N N . ALA A 1 105 ? 2.712 -5.615 0.167 1.00 88.38 105 ALA A N 1
ATOM 835 C CA . ALA A 1 105 ? 3.447 -5.106 -0.980 1.00 88.38 105 ALA A CA 1
ATOM 836 C C . ALA A 1 105 ? 2.710 -5.385 -2.283 1.00 88.38 105 ALA A C 1
ATOM 838 O O . ALA A 1 105 ? 2.502 -6.543 -2.663 1.00 88.38 105 ALA A O 1
ATOM 839 N N . ASP A 1 106 ? 2.462 -4.310 -3.018 1.00 86.00 106 ASP A N 1
ATOM 840 C CA . ASP A 1 106 ? 1.818 -4.359 -4.318 1.00 86.00 106 ASP A CA 1
ATOM 841 C C . ASP A 1 106 ? 2.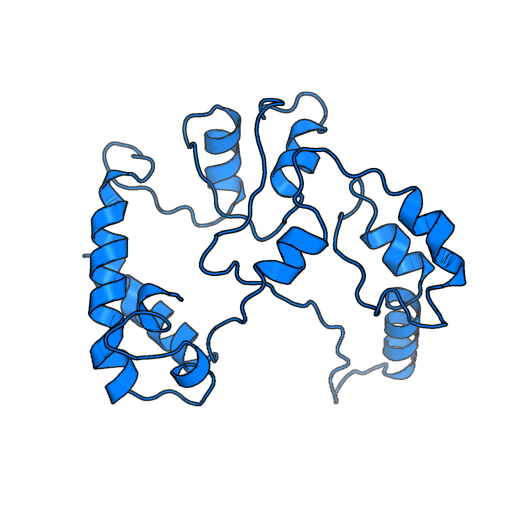816 -4.312 -5.464 1.00 86.00 106 ASP A C 1
ATOM 843 O O . ASP A 1 106 ? 3.937 -3.807 -5.373 1.00 86.00 106 ASP A O 1
ATOM 847 N N . THR A 1 107 ? 2.391 -4.873 -6.590 1.00 85.38 107 THR A N 1
ATOM 848 C CA . THR A 1 107 ? 3.136 -4.832 -7.845 1.00 85.38 107 THR A CA 1
ATOM 849 C C . THR A 1 107 ? 2.298 -4.103 -8.882 1.00 85.38 107 THR A C 1
ATOM 851 O O . THR A 1 107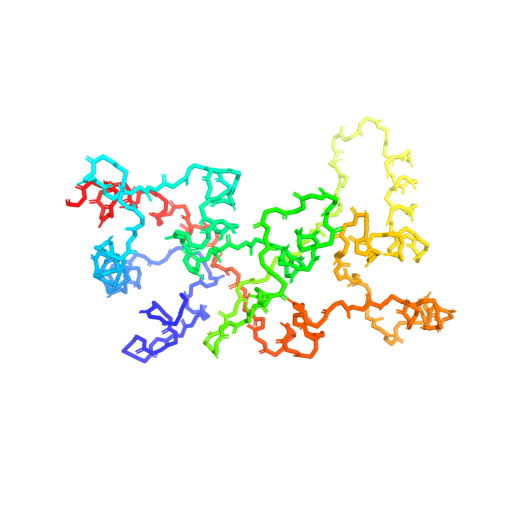 ? 1.131 -4.414 -9.092 1.00 85.38 107 THR A O 1
ATOM 854 N N . ASN A 1 108 ? 2.905 -3.116 -9.536 1.00 87.38 108 ASN A N 1
ATOM 855 C CA . ASN A 1 108 ? 2.270 -2.391 -10.629 1.00 87.38 108 ASN A CA 1
ATOM 856 C C . ASN A 1 108 ? 2.512 -3.144 -11.940 1.00 87.38 108 ASN A C 1
ATOM 858 O O . ASN A 1 108 ? 3.653 -3.504 -12.237 1.00 87.38 108 ASN A O 1
ATOM 862 N N . TYR A 1 109 ? 1.460 -3.336 -12.735 1.00 90.25 109 TYR A N 1
ATOM 863 C CA . TYR A 1 109 ? 1.518 -4.058 -14.005 1.00 90.25 109 TYR A CA 1
ATOM 864 C C . TYR A 1 109 ? 1.140 -3.155 -15.179 1.00 90.25 109 TYR A C 1
ATOM 866 O O . TYR A 1 109 ? 0.299 -2.266 -15.058 1.00 90.25 109 TYR A O 1
ATOM 874 N N . LEU A 1 110 ? 1.733 -3.427 -16.341 1.00 91.88 110 LEU A N 1
ATOM 875 C CA . LEU A 1 110 ? 1.309 -2.863 -17.620 1.00 91.88 110 LEU A CA 1
ATOM 876 C C . LEU A 1 110 ? 0.497 -3.916 -18.372 1.00 91.88 110 LEU A C 1
ATOM 878 O O . LEU A 1 110 ? 0.945 -5.051 -18.530 1.00 91.88 110 LEU A O 1
ATOM 882 N N . ALA A 1 111 ? -0.688 -3.541 -18.851 1.00 94.88 111 ALA A N 1
ATOM 883 C CA . ALA A 1 111 ? -1.575 -4.434 -19.588 1.00 94.88 111 ALA A CA 1
ATOM 884 C C . ALA A 1 111 ? -2.098 -3.762 -20.861 1.00 94.88 111 ALA A C 1
ATOM 886 O O . ALA A 1 111 ? -2.371 -2.562 -20.882 1.00 94.88 111 ALA A O 1
ATOM 887 N N . ILE A 1 112 ? -2.270 -4.555 -21.922 1.00 97.00 112 ILE A N 1
ATOM 888 C CA . ILE A 1 112 ? -2.886 -4.119 -23.179 1.00 97.00 112 ILE A CA 1
ATOM 889 C C . ILE A 1 112 ? -4.256 -4.798 -23.287 1.00 97.00 112 ILE A C 1
ATOM 891 O O . ILE A 1 112 ? -4.311 -6.021 -23.441 1.00 97.00 112 ILE A O 1
ATOM 895 N N . PRO A 1 113 ? -5.369 -4.044 -23.225 1.00 96.38 113 PRO A N 1
ATOM 896 C CA . PRO A 1 113 ? -6.703 -4.615 -23.362 1.00 96.38 113 PRO A CA 1
ATOM 897 C C . PRO A 1 113 ? -6.899 -5.332 -24.704 1.00 96.38 113 PRO A C 1
ATOM 899 O O . PRO A 1 113 ? -6.417 -4.882 -25.747 1.00 96.38 113 PRO A O 1
ATOM 902 N N . ILE A 1 114 ? -7.687 -6.413 -24.715 1.00 96.50 114 ILE A N 1
ATOM 903 C CA . ILE A 1 114 ? -7.966 -7.189 -25.939 1.00 96.50 114 ILE A CA 1
ATOM 904 C C . ILE A 1 114 ? -8.614 -6.340 -27.048 1.00 96.50 114 ILE A C 1
ATOM 906 O O . ILE A 1 114 ? -8.397 -6.581 -28.239 1.00 96.50 114 ILE A O 1
ATOM 910 N N . ASN A 1 115 ? -9.358 -5.302 -26.663 1.00 96.88 115 ASN A N 1
ATOM 911 C CA . ASN A 1 115 ? -10.037 -4.352 -27.542 1.00 96.88 115 ASN A CA 1
ATOM 912 C C . ASN A 1 115 ? -9.239 -3.057 -27.801 1.00 96.88 115 ASN A C 1
ATOM 914 O O . ASN A 1 115 ? -9.800 -2.112 -28.351 1.00 96.88 115 ASN A O 1
ATOM 918 N N . ALA A 1 116 ? -7.951 -2.990 -27.437 1.00 97.50 116 ALA A N 1
ATOM 919 C CA . ALA A 1 116 ? -7.113 -1.832 -27.744 1.00 97.50 116 ALA A CA 1
ATOM 920 C C . ALA A 1 116 ? -7.083 -1.563 -29.260 1.00 97.50 116 ALA A C 1
ATOM 922 O O . ALA A 1 116 ? -6.786 -2.464 -30.052 1.00 97.50 116 ALA A O 1
ATOM 923 N N . GLN A 1 117 ? -7.380 -0.317 -29.648 1.00 97.56 117 GLN A N 1
ATOM 924 C CA . GLN A 1 117 ? -7.465 0.106 -31.052 1.00 97.56 117 GLN A CA 1
ATOM 925 C C . GLN A 1 117 ? -6.106 0.041 -31.765 1.00 97.56 117 GLN A C 1
ATOM 927 O O . GLN A 1 117 ? -6.048 -0.344 -32.927 1.00 97.56 117 GLN A O 1
ATOM 932 N N . ASN A 1 118 ? -5.015 0.359 -31.056 1.00 97.69 118 ASN A N 1
ATOM 933 C CA . ASN A 1 118 ? -3.655 0.424 -31.601 1.00 97.69 118 ASN A CA 1
ATOM 934 C C . ASN A 1 118 ? -2.703 -0.504 -30.825 1.00 97.69 118 ASN A C 1
ATOM 936 O O . ASN A 1 118 ? -1.871 -0.044 -30.043 1.00 97.69 118 ASN A O 1
ATOM 940 N N . LYS A 1 119 ? -2.835 -1.825 -31.010 1.00 97.56 119 LYS A N 1
ATOM 941 C CA . LYS A 1 119 ? -2.049 -2.824 -30.255 1.00 97.56 119 LYS A CA 1
ATOM 942 C C . LYS A 1 119 ? -0.537 -2.700 -30.463 1.00 97.56 119 LYS A C 1
ATOM 944 O O . LYS A 1 119 ? 0.212 -2.812 -29.501 1.00 97.56 119 LYS A O 1
ATOM 949 N N . GLU A 1 120 ? -0.090 -2.446 -31.689 1.00 97.44 120 GLU A N 1
ATOM 950 C CA . GLU A 1 120 ? 1.341 -2.336 -32.014 1.00 97.44 120 GLU A CA 1
ATOM 951 C C . GLU A 1 120 ? 1.993 -1.120 -31.338 1.00 97.44 120 GLU A C 1
ATOM 953 O O . GLU A 1 120 ? 3.078 -1.220 -30.761 1.00 97.44 120 GLU A O 1
ATOM 958 N N . ALA A 1 121 ? 1.294 0.019 -31.329 1.00 97.88 121 ALA A N 1
ATOM 959 C CA . ALA A 1 121 ? 1.746 1.215 -30.624 1.00 97.88 121 ALA A CA 1
ATOM 960 C C . ALA A 1 121 ? 1.774 0.993 -29.102 1.00 97.88 121 ALA A C 1
ATOM 962 O O . ALA A 1 121 ? 2.739 1.376 -28.443 1.00 97.88 121 ALA A O 1
ATOM 963 N N . ALA A 1 122 ? 0.758 0.319 -28.551 1.00 97.94 122 ALA A N 1
ATOM 964 C CA . ALA A 1 122 ? 0.724 -0.040 -27.135 1.00 97.94 122 ALA A CA 1
ATOM 965 C C . ALA A 1 122 ? 1.882 -0.979 -26.752 1.00 97.94 122 ALA A C 1
ATOM 967 O O . ALA A 1 122 ? 2.547 -0.739 -25.749 1.00 97.94 122 ALA A O 1
ATOM 968 N N . LEU A 1 123 ? 2.184 -1.992 -27.574 1.00 97.38 123 LEU A N 1
ATOM 969 C CA . LEU A 1 123 ? 3.343 -2.872 -27.374 1.00 97.38 123 LEU A CA 1
ATOM 970 C C . LEU A 1 123 ? 4.659 -2.092 -27.397 1.00 97.38 123 LEU A C 1
ATOM 972 O O . LEU A 1 123 ? 5.527 -2.326 -26.562 1.00 97.38 123 LEU A O 1
ATOM 976 N N . THR A 1 124 ? 4.792 -1.133 -28.313 1.00 97.19 124 THR A N 1
ATOM 977 C CA . THR A 1 124 ? 5.980 -0.269 -28.384 1.00 97.19 124 THR A CA 1
ATOM 978 C C . THR A 1 124 ? 6.150 0.551 -27.102 1.00 97.19 124 THR A C 1
ATOM 980 O O . THR A 1 124 ? 7.251 0.616 -26.559 1.00 97.19 124 THR A O 1
ATOM 983 N N . ALA A 1 125 ? 5.063 1.128 -26.579 1.00 96.62 125 ALA A N 1
ATOM 984 C CA . ALA A 1 125 ? 5.090 1.879 -25.325 1.00 96.62 125 ALA A CA 1
ATOM 985 C C . ALA A 1 125 ? 5.440 0.989 -24.122 1.00 96.62 125 ALA A C 1
ATOM 987 O O . ALA A 1 125 ? 6.286 1.367 -23.316 1.00 96.62 125 ALA A O 1
ATOM 988 N N . VAL A 1 126 ? 4.848 -0.208 -24.028 1.00 95.69 126 VAL A N 1
ATOM 989 C CA . VAL A 1 126 ? 5.161 -1.174 -22.962 1.00 95.69 126 VAL A CA 1
ATOM 990 C C . VAL A 1 126 ? 6.632 -1.588 -23.018 1.00 95.69 126 VAL A C 1
ATOM 992 O O . VAL A 1 126 ? 7.310 -1.522 -21.998 1.00 95.69 126 VAL A O 1
ATOM 995 N N . ASN A 1 127 ? 7.164 -1.914 -24.201 1.00 93.88 127 ASN A N 1
ATOM 996 C CA . ASN A 1 127 ? 8.581 -2.251 -24.370 1.00 93.88 127 ASN A CA 1
ATOM 997 C C . ASN A 1 127 ? 9.506 -1.116 -23.912 1.00 93.88 127 ASN A C 1
ATOM 999 O O . ASN A 1 127 ? 10.525 -1.371 -23.273 1.00 93.88 127 ASN A O 1
ATOM 1003 N N . TYR A 1 128 ? 9.150 0.135 -24.217 1.00 94.31 128 TYR A N 1
ATOM 1004 C CA . TYR A 1 128 ? 9.902 1.292 -23.743 1.00 94.31 128 TYR A CA 1
ATOM 1005 C C . TYR A 1 128 ? 9.840 1.415 -22.215 1.00 94.31 128 TYR A C 1
ATOM 1007 O O . TYR A 1 128 ? 10.884 1.473 -21.570 1.00 94.31 128 TYR A O 1
ATOM 1015 N N . MET A 1 129 ? 8.639 1.390 -21.626 1.00 92.88 129 MET A N 1
ATOM 1016 C CA . MET A 1 129 ? 8.441 1.533 -20.177 1.00 92.88 129 MET A CA 1
ATOM 1017 C C . MET A 1 129 ? 9.096 0.406 -19.364 1.00 92.88 129 MET A C 1
ATOM 1019 O O . MET A 1 129 ? 9.498 0.634 -18.225 1.00 92.88 129 MET A O 1
ATOM 1023 N N . SER A 1 130 ? 9.227 -0.788 -19.944 1.00 89.81 130 SER A N 1
ATOM 1024 C CA . SER A 1 130 ? 9.922 -1.936 -19.350 1.00 89.81 130 SER A CA 1
ATOM 1025 C C . SER A 1 130 ? 11.433 -1.959 -19.623 1.00 89.81 130 SER A C 1
ATOM 1027 O O . SER A 1 130 ? 12.112 -2.889 -19.192 1.00 89.81 130 SER A O 1
ATOM 1029 N N . SER A 1 131 ? 11.983 -0.968 -20.330 1.00 91.50 131 SER A N 1
ATOM 1030 C CA . SER A 1 131 ? 13.424 -0.888 -20.581 1.00 91.50 131 SER A CA 1
ATOM 1031 C C . SER A 1 131 ? 14.213 -0.621 -19.294 1.00 91.50 131 SER A C 1
ATOM 1033 O O . SER A 1 131 ? 13.738 0.058 -18.381 1.00 91.50 131 SER A O 1
ATOM 1035 N N . ALA A 1 132 ? 15.460 -1.096 -19.239 1.00 91.19 132 ALA A N 1
ATOM 1036 C CA . ALA A 1 132 ? 16.351 -0.855 -18.104 1.00 91.19 132 ALA A CA 1
ATOM 1037 C C . ALA A 1 132 ? 16.553 0.646 -17.814 1.00 91.19 132 ALA A C 1
ATOM 1039 O O . ALA A 1 132 ? 16.532 1.056 -16.656 1.00 91.19 132 ALA A O 1
ATOM 1040 N N . ALA A 1 133 ? 16.625 1.477 -18.860 1.00 91.25 133 ALA A N 1
ATOM 1041 C CA . ALA A 1 133 ? 16.699 2.930 -18.728 1.00 91.25 133 ALA A CA 1
ATOM 1042 C C . ALA A 1 133 ? 15.457 3.517 -18.043 1.00 91.25 133 ALA A C 1
ATOM 1044 O O . ALA A 1 133 ? 15.584 4.279 -17.087 1.00 91.25 133 ALA A O 1
ATOM 1045 N N . SER A 1 134 ? 14.254 3.134 -18.486 1.00 92.19 134 SER A N 1
ATOM 1046 C CA . SER A 1 134 ? 13.009 3.592 -17.858 1.00 92.19 134 SER A CA 1
ATOM 1047 C C . SER A 1 134 ? 12.874 3.109 -16.416 1.00 92.19 134 SER A C 1
ATOM 1049 O O . SER A 1 134 ? 12.401 3.861 -15.565 1.00 92.19 134 SER A O 1
ATOM 1051 N N . MET A 1 135 ? 13.328 1.893 -16.108 1.00 90.38 135 MET A N 1
ATOM 1052 C CA . MET A 1 135 ? 13.348 1.397 -14.733 1.00 90.38 135 MET A CA 1
ATOM 1053 C C . MET A 1 135 ? 14.340 2.148 -13.849 1.00 90.38 135 MET A C 1
ATOM 1055 O O . MET A 1 135 ? 13.986 2.484 -12.725 1.00 90.38 135 MET A O 1
ATOM 1059 N N . PHE A 1 136 ? 15.540 2.453 -14.344 1.00 90.50 136 PHE A N 1
ATOM 1060 C CA . PHE A 1 136 ? 16.510 3.272 -13.618 1.00 90.50 136 PHE A CA 1
ATOM 1061 C C . PHE A 1 136 ? 15.938 4.664 -13.308 1.00 90.50 136 PHE A C 1
ATOM 1063 O O . PHE A 1 136 ? 15.959 5.107 -12.159 1.00 90.50 136 PHE A O 1
ATOM 1070 N N . THR A 1 137 ? 15.325 5.317 -14.303 1.00 91.44 137 THR A N 1
ATOM 1071 C CA . THR A 1 137 ? 14.610 6.589 -14.106 1.00 91.44 137 THR A CA 1
ATOM 1072 C C . THR A 1 137 ? 13.509 6.455 -13.053 1.00 91.44 137 THR A C 1
ATOM 1074 O O . THR A 1 137 ? 13.394 7.293 -12.168 1.00 91.44 137 THR A O 1
ATOM 1077 N N . ARG A 1 138 ? 12.717 5.380 -13.097 1.00 89.94 138 ARG A N 1
ATOM 1078 C CA . ARG A 1 138 ? 11.656 5.118 -12.114 1.00 89.94 138 ARG A CA 1
ATOM 1079 C C . ARG A 1 138 ? 12.192 4.832 -10.703 1.00 89.94 138 ARG A C 1
ATOM 1081 O O . ARG A 1 138 ? 11.545 5.206 -9.731 1.00 89.94 138 ARG A O 1
ATOM 1088 N N . ALA A 1 139 ? 13.352 4.198 -10.581 1.00 87.81 139 ALA A N 1
ATOM 1089 C CA . ALA A 1 139 ? 13.991 3.915 -9.297 1.00 87.81 139 ALA A CA 1
ATOM 1090 C C . ALA A 1 139 ? 14.682 5.137 -8.677 1.00 87.81 139 ALA A C 1
ATOM 1092 O O . ALA A 1 139 ? 15.020 5.114 -7.496 1.00 87.81 139 ALA A O 1
ATOM 1093 N N . THR A 1 140 ? 14.867 6.208 -9.450 1.00 86.44 140 THR A N 1
ATOM 1094 C CA . THR A 1 140 ? 15.472 7.459 -8.985 1.00 86.44 140 THR A CA 1
ATOM 1095 C C . THR A 1 140 ? 14.539 8.150 -7.969 1.00 86.44 140 THR A C 1
ATOM 1097 O O . THR A 1 140 ? 13.386 8.431 -8.327 1.00 86.44 140 THR A O 1
ATOM 1100 N N . PRO A 1 141 ? 14.981 8.406 -6.717 1.00 80.75 141 PRO A N 1
ATOM 1101 C CA . PRO A 1 141 ? 14.141 8.952 -5.645 1.00 80.75 141 PRO A CA 1
ATOM 1102 C C . PRO A 1 141 ? 13.495 10.299 -5.966 1.00 80.75 141 PRO A C 1
ATOM 1104 O O . PRO A 1 141 ? 12.365 10.549 -5.555 1.00 80.75 141 PRO A O 1
ATOM 1107 N N . GLU A 1 142 ? 14.178 11.146 -6.735 1.00 80.25 142 GLU A N 1
ATOM 1108 C CA . GLU A 1 142 ? 13.695 12.469 -7.142 1.00 80.25 142 GLU A CA 1
ATOM 1109 C C . GLU A 1 142 ? 12.555 12.398 -8.172 1.00 80.25 142 GLU A C 1
ATOM 1111 O O . GLU A 1 142 ? 11.898 13.403 -8.437 1.00 80.25 142 GLU A O 1
ATOM 1116 N N . ILE A 1 143 ? 12.325 11.226 -8.776 1.00 85.19 143 ILE A N 1
ATOM 1117 C CA . ILE A 1 143 ? 11.305 11.015 -9.810 1.00 85.19 143 ILE A CA 1
ATOM 1118 C C . ILE A 1 143 ? 10.149 10.178 -9.267 1.00 85.19 143 ILE A C 1
ATOM 1120 O O . ILE A 1 143 ? 8.999 10.608 -9.313 1.00 85.19 143 ILE A O 1
ATOM 1124 N N . TRP A 1 144 ? 10.440 8.965 -8.793 1.00 85.75 144 TRP A N 1
ATOM 1125 C CA . TRP A 1 144 ? 9.424 8.074 -8.222 1.00 85.75 144 TRP A CA 1
ATOM 1126 C C . TRP A 1 144 ? 9.991 7.200 -7.096 1.00 85.75 144 TRP A C 1
ATOM 1128 O O . TRP A 1 144 ? 9.291 6.937 -6.124 1.00 85.75 144 TRP A O 1
ATOM 1138 N N . GLY A 1 145 ? 11.251 6.764 -7.178 1.00 84.69 145 GLY A N 1
ATOM 1139 C CA . GLY A 1 145 ? 11.874 5.959 -6.122 1.00 84.69 145 GLY A CA 1
ATOM 1140 C C . GLY A 1 145 ? 11.316 4.538 -5.996 1.00 84.69 145 GLY A C 1
ATOM 1141 O O . GLY A 1 145 ? 11.500 3.901 -4.962 1.00 84.69 145 GLY A O 1
ATOM 1142 N N . ALA A 1 146 ? 10.624 4.026 -7.019 1.00 86.00 146 ALA A N 1
ATOM 1143 C CA . ALA A 1 146 ? 10.029 2.693 -6.969 1.00 86.00 146 ALA A CA 1
ATOM 1144 C C . ALA A 1 146 ? 11.080 1.595 -7.191 1.00 86.00 146 ALA A C 1
ATOM 1146 O O . ALA A 1 146 ? 11.987 1.742 -8.010 1.00 86.00 146 ALA A O 1
ATOM 1147 N N . LEU A 1 147 ? 10.925 0.456 -6.512 1.00 84.50 147 LEU A N 1
ATOM 1148 C CA . LEU A 1 147 ? 11.814 -0.690 -6.713 1.00 84.50 147 LEU A CA 1
ATOM 1149 C C . LEU A 1 147 ? 11.814 -1.172 -8.173 1.00 84.50 147 LEU A C 1
ATOM 1151 O O . LEU A 1 147 ? 10.800 -1.114 -8.879 1.00 84.50 147 LEU A O 1
ATOM 1155 N N . GLN A 1 148 ? 12.966 -1.685 -8.608 1.00 80.81 148 GLN A N 1
ATOM 1156 C CA . GLN A 1 148 ? 13.104 -2.317 -9.916 1.00 80.81 148 GLN A CA 1
ATOM 1157 C C . GLN A 1 148 ? 12.185 -3.540 -10.038 1.00 80.81 148 GLN A C 1
ATOM 1159 O O . GLN A 1 148 ? 11.954 -4.258 -9.066 1.00 80.81 148 GLN A O 1
ATOM 1164 N N . ALA A 1 149 ? 11.662 -3.777 -11.242 1.00 83.81 149 ALA A N 1
ATOM 1165 C CA . ALA A 1 149 ? 10.740 -4.884 -11.493 1.00 83.81 149 ALA A CA 1
ATOM 1166 C C . ALA A 1 149 ? 11.454 -6.196 -11.856 1.00 83.81 149 ALA A C 1
ATOM 1168 O O . ALA A 1 149 ? 10.918 -7.271 -11.596 1.00 83.81 149 ALA A O 1
ATOM 1169 N N . PHE A 1 150 ? 12.634 -6.118 -12.477 1.00 81.38 150 PHE A N 1
ATOM 1170 C CA . PHE A 1 150 ? 13.411 -7.301 -12.842 1.00 81.38 150 PHE A CA 1
ATOM 1171 C C . PHE A 1 150 ? 14.203 -7.856 -11.660 1.00 81.38 150 PHE A C 1
ATOM 1173 O O . PHE A 1 150 ? 14.598 -7.133 -10.744 1.00 81.38 150 PHE A O 1
ATOM 1180 N N . ASP A 1 151 ? 14.451 -9.163 -11.729 1.00 80.25 151 ASP A N 1
ATOM 1181 C CA . ASP A 1 151 ? 15.407 -9.847 -10.869 1.00 80.25 151 ASP A CA 1
ATOM 1182 C C . ASP A 1 151 ? 16.778 -9.147 -10.992 1.00 80.25 151 ASP A C 1
ATOM 1184 O O . ASP A 1 151 ? 17.255 -8.973 -12.119 1.00 80.25 151 ASP A O 1
ATOM 1188 N N . PRO A 1 152 ? 17.424 -8.743 -9.879 1.00 75.12 152 PRO A N 1
ATOM 1189 C CA . PRO A 1 152 ? 18.764 -8.156 -9.917 1.00 75.12 152 PRO A CA 1
ATOM 1190 C C . PRO A 1 152 ? 19.808 -9.036 -10.627 1.00 75.12 152 PRO A C 1
ATOM 1192 O O . PRO A 1 152 ? 20.823 -8.535 -11.089 1.00 75.12 152 PRO A O 1
ATOM 1195 N N . SER A 1 153 ? 19.574 -10.347 -10.720 1.00 82.50 153 SER A N 1
ATOM 1196 C CA . SER A 1 153 ? 20.449 -11.304 -11.404 1.00 82.50 153 SER A CA 1
ATOM 1197 C C . SER A 1 153 ? 20.131 -11.508 -12.892 1.00 82.50 153 SER A C 1
ATOM 1199 O O . SER A 1 153 ? 20.849 -12.248 -13.572 1.00 82.50 153 SER A O 1
ATOM 1201 N N . ALA A 1 154 ? 19.086 -10.861 -13.423 1.00 85.25 154 ALA A N 1
ATOM 1202 C CA . ALA A 1 154 ? 18.717 -10.955 -14.833 1.00 85.25 154 ALA A CA 1
ATOM 1203 C C . ALA A 1 154 ? 19.823 -10.394 -15.743 1.00 85.25 154 ALA A C 1
ATOM 1205 O O . ALA A 1 154 ? 20.414 -9.344 -15.473 1.00 85.25 154 ALA A O 1
ATOM 1206 N N . ALA A 1 155 ? 20.087 -11.077 -16.860 1.00 86.50 155 ALA A N 1
ATOM 1207 C CA . ALA A 1 155 ? 21.160 -10.708 -17.785 1.00 86.50 155 ALA A CA 1
ATOM 1208 C C . ALA A 1 155 ? 20.973 -9.293 -18.359 1.00 86.50 155 ALA A C 1
ATOM 1210 O O . ALA A 1 155 ? 21.944 -8.571 -18.569 1.00 86.50 155 ALA A O 1
ATOM 1211 N N . GLU A 1 156 ? 19.722 -8.887 -18.564 1.00 81.75 156 GLU A N 1
ATOM 1212 C CA . GLU A 1 156 ? 19.314 -7.590 -19.094 1.00 81.75 156 GLU A CA 1
ATOM 1213 C C . GLU A 1 156 ? 19.622 -6.421 -18.140 1.00 81.75 156 GLU A C 1
ATOM 1215 O O . GLU A 1 156 ? 19.736 -5.283 -18.599 1.00 81.75 156 GLU A O 1
ATOM 1220 N N . ILE A 1 157 ? 19.758 -6.685 -16.833 1.00 84.62 157 ILE A N 1
ATOM 1221 C CA . ILE A 1 157 ? 20.005 -5.664 -15.796 1.00 84.62 157 ILE A CA 1
ATOM 1222 C C . ILE A 1 157 ? 21.419 -5.698 -15.250 1.00 84.62 157 ILE A C 1
ATOM 1224 O O . ILE A 1 157 ? 21.892 -4.678 -14.765 1.00 84.62 157 ILE A O 1
ATOM 1228 N N . LYS A 1 158 ? 22.144 -6.797 -15.431 1.00 84.56 158 LYS A N 1
ATOM 1229 C CA . LYS A 1 158 ? 23.524 -6.924 -14.960 1.00 84.56 158 LYS A CA 1
ATOM 1230 C C . LYS A 1 158 ? 24.454 -5.798 -15.441 1.00 84.56 158 LYS A C 1
ATOM 1232 O O . LYS A 1 158 ? 25.285 -5.301 -14.691 1.00 84.56 158 LYS A O 1
ATOM 1237 N N . GLU A 1 159 ? 24.292 -5.337 -16.682 1.00 87.31 159 GLU A N 1
ATOM 1238 C CA . GLU A 1 159 ? 25.075 -4.206 -17.221 1.00 87.31 159 GLU A CA 1
ATOM 1239 C C . GLU A 1 159 ? 24.692 -2.847 -16.595 1.00 87.31 159 GLU A C 1
ATOM 1241 O O . GLU A 1 159 ? 25.403 -1.855 -16.752 1.00 87.31 159 GLU A O 1
ATOM 1246 N N . TRP A 1 160 ? 23.571 -2.790 -15.873 1.00 89.00 160 TRP A N 1
ATOM 1247 C CA . TRP A 1 160 ? 23.066 -1.619 -15.159 1.00 89.00 160 TRP A CA 1
ATOM 1248 C C . TRP A 1 160 ? 23.417 -1.621 -13.670 1.00 89.00 160 TRP A C 1
ATOM 1250 O O . TRP A 1 160 ? 23.119 -0.630 -13.007 1.00 89.00 160 TRP A O 1
ATOM 1260 N N . ASP A 1 161 ? 24.085 -2.652 -13.140 1.00 84.25 161 ASP A N 1
ATOM 1261 C CA . ASP A 1 161 ? 24.453 -2.745 -11.717 1.00 84.25 161 ASP A CA 1
ATOM 1262 C C . ASP A 1 161 ? 25.165 -1.478 -11.232 1.00 84.25 161 ASP A C 1
ATOM 1264 O O . ASP A 1 161 ? 24.824 -0.906 -10.201 1.00 84.25 161 ASP A O 1
ATOM 1268 N N . VAL A 1 162 ? 26.124 -0.982 -12.021 1.00 85.56 162 VAL A N 1
ATOM 1269 C CA . VAL A 1 162 ? 26.848 0.259 -11.720 1.00 85.56 162 VAL A CA 1
ATOM 1270 C C . VAL A 1 162 ? 25.894 1.452 -11.647 1.00 85.56 162 VAL A C 1
ATOM 1272 O O . VAL A 1 162 ? 26.010 2.253 -10.725 1.00 85.56 162 VAL A O 1
ATOM 1275 N N . ALA A 1 163 ? 24.937 1.559 -12.574 1.00 85.44 163 ALA A N 1
ATOM 1276 C CA . ALA A 1 163 ? 23.936 2.622 -12.567 1.00 85.44 163 ALA A CA 1
ATOM 1277 C C . ALA A 1 163 ? 23.047 2.532 -11.319 1.00 85.44 163 ALA A C 1
ATOM 1279 O O . ALA A 1 163 ? 22.943 3.504 -10.579 1.00 85.44 163 ALA A O 1
ATOM 1280 N N . PHE A 1 164 ? 22.470 1.365 -11.029 1.00 85.12 164 PHE A N 1
ATOM 1281 C CA . PHE A 1 164 ? 21.623 1.176 -9.849 1.00 85.12 164 PHE A CA 1
ATOM 1282 C C . PHE A 1 164 ? 22.380 1.394 -8.531 1.00 85.12 164 PHE A C 1
ATOM 1284 O O . PHE A 1 164 ? 21.802 1.943 -7.597 1.00 85.12 164 PHE A O 1
ATOM 1291 N N . ASN A 1 165 ? 23.678 1.080 -8.474 1.00 83.75 165 ASN A N 1
ATOM 1292 C CA . ASN A 1 165 ? 24.533 1.381 -7.321 1.00 83.75 165 ASN A CA 1
ATOM 1293 C C . ASN A 1 165 ? 24.734 2.889 -7.081 1.00 83.75 165 ASN A C 1
ATOM 1295 O O . ASN A 1 165 ? 25.065 3.279 -5.964 1.00 83.75 165 ASN A O 1
ATOM 1299 N N . TYR A 1 166 ? 24.534 3.745 -8.092 1.00 83.44 166 TYR A N 1
ATOM 1300 C CA . TYR A 1 166 ? 24.552 5.202 -7.909 1.00 83.44 166 TYR A CA 1
ATOM 1301 C C . TYR A 1 166 ? 23.273 5.750 -7.279 1.00 83.44 166 TYR A C 1
ATOM 1303 O O . TYR A 1 166 ? 23.281 6.898 -6.832 1.00 83.44 166 TYR A O 1
ATOM 1311 N N . ILE A 1 167 ? 22.183 4.975 -7.242 1.00 81.50 167 ILE A N 1
ATOM 1312 C CA . ILE A 1 167 ? 20.952 5.409 -6.585 1.00 81.50 167 ILE A CA 1
ATOM 1313 C C . ILE A 1 167 ? 21.209 5.436 -5.081 1.00 81.50 167 ILE A C 1
ATOM 1315 O O . ILE A 1 167 ? 21.111 4.423 -4.386 1.00 81.50 167 ILE A O 1
ATOM 1319 N N . ASN A 1 168 ? 21.554 6.622 -4.584 1.00 75.56 168 ASN A N 1
ATOM 1320 C CA . ASN A 1 168 ? 21.766 6.842 -3.170 1.00 75.56 168 ASN A CA 1
ATOM 1321 C C . ASN A 1 168 ? 20.416 6.825 -2.456 1.00 75.56 168 ASN A C 1
ATOM 1323 O O . ASN A 1 168 ? 19.543 7.651 -2.723 1.00 75.56 168 ASN A O 1
ATOM 1327 N N . ARG A 1 169 ? 20.240 5.875 -1.544 1.00 78.38 169 ARG A N 1
ATOM 1328 C CA . ARG A 1 169 ? 19.034 5.800 -0.725 1.00 78.38 169 ARG A CA 1
ATOM 1329 C C . ARG A 1 169 ? 19.247 6.589 0.548 1.00 78.38 169 ARG A C 1
ATOM 1331 O O . ARG A 1 169 ? 20.252 6.423 1.229 1.00 78.38 169 ARG A O 1
ATOM 1338 N N . HIS A 1 170 ? 18.273 7.421 0.883 1.00 88.81 170 HIS A N 1
ATOM 1339 C CA . HIS A 1 170 ? 18.264 8.109 2.163 1.00 88.81 170 HIS A CA 1
ATOM 1340 C C . HIS A 1 170 ? 18.080 7.096 3.300 1.00 88.81 170 HIS A C 1
ATOM 1342 O O . HIS A 1 170 ? 17.243 6.200 3.188 1.00 88.81 170 HIS A O 1
ATOM 1348 N N . GLU A 1 171 ? 18.753 7.310 4.429 1.00 92.06 171 GLU A N 1
ATOM 1349 C CA . GLU A 1 171 ? 18.674 6.479 5.647 1.00 92.06 171 GLU A CA 1
ATOM 1350 C C . GLU A 1 171 ? 17.265 6.359 6.260 1.00 92.06 171 GLU A C 1
ATOM 1352 O O . GLU A 1 171 ? 17.020 5.517 7.113 1.00 92.06 171 GLU A O 1
ATOM 1357 N N . ALA A 1 172 ? 16.327 7.189 5.801 1.00 94.00 172 ALA A N 1
ATOM 1358 C CA . ALA A 1 172 ? 14.922 7.177 6.210 1.00 94.00 172 ALA A CA 1
ATOM 1359 C C . ALA A 1 172 ? 14.073 6.188 5.387 1.00 94.00 172 ALA A C 1
ATOM 1361 O O . ALA A 1 172 ? 12.853 6.151 5.535 1.00 94.00 172 ALA A O 1
ATOM 1362 N N . THR A 1 173 ? 14.705 5.436 4.480 1.00 92.50 173 THR A N 1
ATOM 1363 C CA . THR A 1 173 ? 14.079 4.435 3.609 1.00 92.50 173 THR A CA 1
ATOM 1364 C C . THR A 1 173 ? 14.581 3.049 4.011 1.00 92.50 173 THR A C 1
ATOM 1366 O O . THR A 1 173 ? 15.799 2.866 4.055 1.00 92.50 173 THR A O 1
ATOM 1369 N N . PRO A 1 174 ? 13.698 2.057 4.210 1.00 92.62 174 PRO A N 1
ATOM 1370 C CA . PRO A 1 174 ? 14.119 0.675 4.407 1.00 92.62 174 PRO A CA 1
ATOM 1371 C C . PRO A 1 174 ? 14.974 0.145 3.245 1.00 92.62 174 PRO A C 1
ATOM 1373 O O . PRO A 1 174 ? 14.801 0.514 2.075 1.00 92.62 174 PRO A O 1
ATOM 1376 N N . THR A 1 175 ? 15.896 -0.757 3.564 1.00 89.38 175 THR A N 1
ATOM 1377 C CA . THR A 1 175 ? 16.725 -1.484 2.591 1.00 89.38 175 THR A CA 1
ATOM 1378 C C . THR A 1 175 ? 15.884 -2.423 1.713 1.00 89.38 175 THR A C 1
ATOM 1380 O O . THR A 1 175 ? 14.739 -2.740 2.042 1.00 89.38 175 THR A O 1
ATOM 1383 N N . VAL A 1 176 ? 16.421 -2.892 0.571 1.00 85.25 176 VAL A N 1
ATOM 1384 C CA . VAL A 1 176 ? 15.688 -3.894 -0.245 1.00 85.25 176 VAL A CA 1
ATOM 1385 C C . VAL A 1 176 ? 15.471 -5.163 0.563 1.00 85.25 176 VAL A C 1
ATOM 1387 O O . VAL A 1 176 ? 14.416 -5.777 0.466 1.00 85.25 176 VAL A O 1
ATOM 1390 N N . GLU A 1 177 ? 16.469 -5.546 1.347 1.00 88.19 177 GLU A N 1
ATOM 1391 C CA . GLU A 1 177 ? 16.487 -6.747 2.161 1.00 88.19 177 GLU A CA 1
ATOM 1392 C C . GLU A 1 177 ? 15.382 -6.705 3.222 1.00 88.19 177 GLU A C 1
ATOM 1394 O O . GLU A 1 177 ? 14.641 -7.677 3.358 1.00 88.19 177 GLU A O 1
ATOM 1399 N N . GLU A 1 178 ? 15.205 -5.570 3.907 1.00 92.44 178 GLU A N 1
ATOM 1400 C CA . GLU A 1 178 ? 14.106 -5.363 4.861 1.00 92.44 178 GLU A CA 1
ATOM 1401 C C . GLU A 1 178 ? 12.738 -5.408 4.170 1.00 92.44 178 GLU A C 1
ATOM 1403 O O . GLU A 1 178 ? 11.845 -6.133 4.612 1.00 92.44 178 GLU A O 1
ATOM 1408 N N . LEU A 1 179 ? 12.584 -4.704 3.040 1.00 91.50 179 LEU A N 1
ATOM 1409 C CA . LEU A 1 179 ? 11.338 -4.706 2.261 1.00 91.50 179 LEU A CA 1
ATOM 1410 C C . LEU A 1 179 ? 10.982 -6.109 1.754 1.00 91.50 179 LEU A C 1
ATOM 1412 O O . LEU A 1 179 ? 9.820 -6.511 1.801 1.00 91.50 179 LEU A O 1
ATOM 1416 N N . ALA A 1 180 ? 11.971 -6.865 1.276 1.00 88.94 180 ALA A N 1
ATOM 1417 C CA . ALA A 1 180 ? 11.785 -8.221 0.780 1.00 88.94 180 ALA A CA 1
ATOM 1418 C C . ALA A 1 180 ? 11.443 -9.199 1.911 1.00 88.94 180 ALA A C 1
ATOM 1420 O O . ALA A 1 180 ? 10.554 -10.030 1.738 1.00 88.94 180 ALA A O 1
ATOM 1421 N N . ALA A 1 181 ? 12.111 -9.088 3.064 1.00 91.6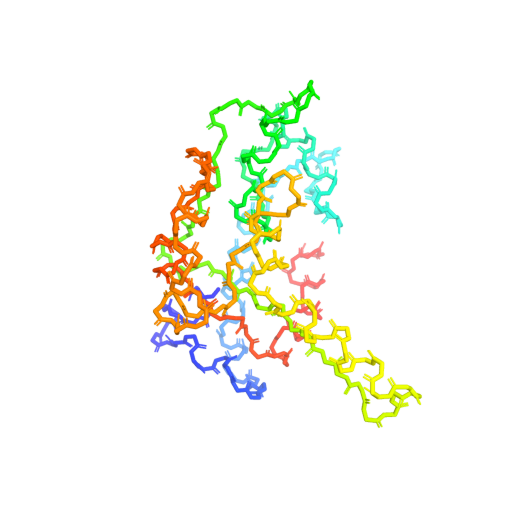2 181 ALA A N 1
ATOM 1422 C CA . ALA A 1 181 ? 11.881 -9.957 4.215 1.00 91.62 181 ALA A CA 1
ATOM 1423 C C . ALA A 1 181 ? 10.502 -9.742 4.854 1.00 91.62 181 ALA A C 1
ATOM 1425 O O . ALA A 1 181 ? 9.870 -10.705 5.284 1.00 91.62 181 ALA A O 1
ATOM 1426 N N . ALA A 1 182 ? 10.020 -8.497 4.893 1.00 92.38 182 ALA A N 1
ATOM 1427 C CA . ALA A 1 182 ? 8.720 -8.164 5.466 1.00 92.38 182 ALA A CA 1
ATOM 1428 C C . ALA A 1 182 ? 7.551 -8.329 4.481 1.00 92.38 182 ALA A C 1
ATOM 1430 O O . ALA A 1 182 ? 6.396 -8.198 4.878 1.00 92.38 182 ALA A O 1
ATOM 1431 N N . ARG A 1 183 ? 7.802 -8.595 3.197 1.00 90.00 183 ARG A N 1
ATOM 1432 C CA . ARG A 1 183 ? 6.754 -8.620 2.171 1.00 90.00 183 ARG A CA 1
ATOM 1433 C C . ARG A 1 183 ? 5.657 -9.645 2.476 1.00 90.00 183 ARG A C 1
ATOM 1435 O O . ARG A 1 183 ? 5.915 -10.837 2.622 1.00 90.00 183 ARG A O 1
ATOM 1442 N N . THR A 1 184 ? 4.404 -9.197 2.447 1.00 89.25 184 THR A N 1
ATOM 1443 C CA . THR A 1 184 ? 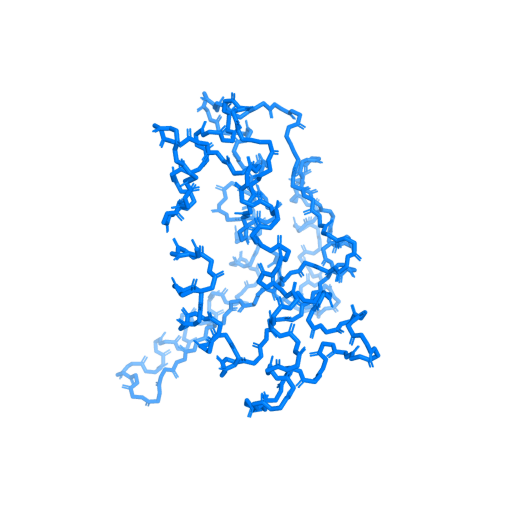3.216 -10.058 2.482 1.00 89.25 184 THR A CA 1
ATOM 1444 C C . THR A 1 184 ? 2.259 -9.705 1.339 1.00 89.25 184 THR A C 1
ATOM 1446 O O . THR A 1 184 ? 2.277 -8.584 0.830 1.00 89.25 184 THR A O 1
ATOM 1449 N N . THR A 1 185 ? 1.476 -10.682 0.879 1.00 87.38 185 THR A N 1
ATOM 1450 C CA . THR A 1 185 ? 0.496 -10.500 -0.203 1.00 87.38 185 THR A CA 1
ATOM 1451 C C . THR A 1 185 ? -0.800 -9.898 0.326 1.00 87.38 185 THR A C 1
ATOM 1453 O O . THR A 1 185 ? -1.146 -10.102 1.492 1.00 87.38 185 THR A O 1
ATOM 1456 N N . ASP A 1 186 ? -1.530 -9.204 -0.547 1.00 88.50 186 ASP A N 1
ATOM 1457 C CA . ASP A 1 186 ? -2.898 -8.763 -0.265 1.00 88.50 186 ASP A CA 1
ATOM 1458 C C . ASP A 1 186 ? -3.842 -9.972 -0.070 1.00 88.50 186 ASP A C 1
ATOM 1460 O O . ASP A 1 186 ? -3.499 -11.112 -0.409 1.00 88.50 186 ASP A O 1
ATOM 1464 N N . LEU A 1 187 ? -5.023 -9.754 0.505 1.00 90.75 187 LEU A N 1
ATOM 1465 C CA . LEU A 1 187 ? -6.092 -10.749 0.567 1.00 90.75 187 LEU A CA 1
ATOM 1466 C C . LEU A 1 187 ? -6.671 -10.991 -0.831 1.00 90.75 187 LEU A C 1
ATOM 1468 O O . LEU A 1 187 ? -6.587 -10.149 -1.725 1.00 90.75 187 LEU A O 1
ATOM 1472 N N . HIS A 1 188 ? -7.335 -12.132 -1.019 1.00 93.50 188 HIS A N 1
ATOM 1473 C CA . HIS A 1 188 ? -8.135 -12.315 -2.224 1.00 93.50 188 HIS A CA 1
ATOM 1474 C C . HIS A 1 188 ? -9.237 -11.245 -2.296 1.00 93.50 188 HIS A C 1
ATOM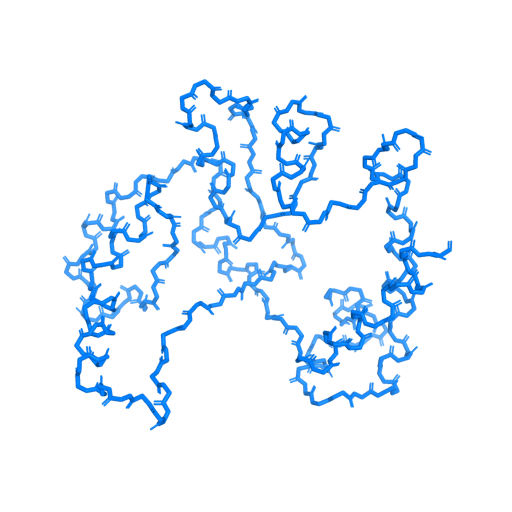 1476 O O . HIS A 1 188 ? -9.872 -10.923 -1.287 1.00 93.50 188 HIS A O 1
ATOM 1482 N N . ILE A 1 189 ? -9.488 -10.725 -3.501 1.00 93.62 189 ILE A N 1
ATOM 1483 C CA . ILE A 1 189 ? -10.356 -9.560 -3.740 1.00 93.62 189 ILE A CA 1
ATOM 1484 C C . ILE A 1 189 ? -11.756 -9.703 -3.128 1.00 93.62 189 ILE A C 1
ATOM 1486 O O . ILE A 1 189 ? -12.309 -8.732 -2.621 1.00 93.62 189 ILE A O 1
ATOM 1490 N N . ASP A 1 190 ? -12.317 -10.913 -3.098 1.00 95.62 190 ASP A N 1
ATOM 1491 C CA . ASP A 1 190 ? -13.635 -11.148 -2.498 1.00 95.62 190 ASP A CA 1
ATOM 1492 C C . ASP A 1 190 ? -13.660 -10.865 -0.983 1.00 95.62 190 ASP A C 1
ATOM 1494 O O . ASP A 1 190 ? -14.656 -10.356 -0.471 1.00 95.62 190 ASP A O 1
ATOM 1498 N N . TYR A 1 191 ? -12.568 -11.150 -0.260 1.00 95.38 191 TYR A N 1
ATOM 1499 C CA . TYR A 1 191 ? -12.452 -10.785 1.156 1.00 95.38 191 TYR A CA 1
ATOM 1500 C C . TYR A 1 191 ? -12.283 -9.277 1.327 1.00 95.38 191 TYR A C 1
ATOM 1502 O O . TYR A 1 191 ? -12.912 -8.712 2.216 1.00 95.38 191 TYR A O 1
ATOM 1510 N N . VAL A 1 192 ? -11.485 -8.622 0.474 1.00 93.75 192 VAL A N 1
ATOM 1511 C CA . VAL A 1 192 ? -11.320 -7.155 0.489 1.00 93.75 192 VAL A CA 1
ATOM 1512 C C . VAL A 1 192 ? -12.668 -6.465 0.284 1.00 93.75 192 VAL A C 1
ATOM 1514 O O . VAL A 1 192 ? -13.037 -5.589 1.061 1.00 93.75 192 VAL A O 1
ATOM 1517 N N . ASN A 1 193 ? -13.446 -6.908 -0.707 1.00 95.56 193 ASN A N 1
ATOM 1518 C CA . ASN A 1 193 ? -14.789 -6.388 -0.962 1.00 95.56 193 ASN A CA 1
ATOM 1519 C C . ASN A 1 193 ? -15.691 -6.550 0.263 1.00 95.56 193 ASN A C 1
ATOM 1521 O O . ASN A 1 193 ? -16.339 -5.591 0.679 1.00 95.56 193 ASN A O 1
ATOM 1525 N N . LYS A 1 194 ? -15.687 -7.736 0.883 1.00 96.06 194 LYS A N 1
ATOM 1526 C CA . LYS A 1 194 ? -16.503 -7.983 2.071 1.00 96.06 194 LYS A CA 1
ATOM 1527 C C . LYS A 1 194 ? -16.079 -7.126 3.272 1.00 96.06 194 LYS A C 1
ATOM 1529 O O . LYS A 1 194 ? -16.934 -6.601 3.979 1.00 96.06 194 LYS A O 1
ATOM 1534 N N . ILE A 1 195 ? -14.775 -6.946 3.478 1.00 95.25 195 ILE A N 1
ATOM 1535 C CA . ILE A 1 195 ? -14.222 -6.057 4.510 1.00 95.25 195 ILE A CA 1
ATOM 1536 C C . ILE A 1 195 ? -14.668 -4.614 4.269 1.00 95.25 195 ILE A C 1
ATOM 1538 O O . ILE A 1 195 ? -15.114 -3.964 5.208 1.00 95.25 195 ILE A O 1
ATOM 1542 N N . ASN A 1 196 ? -14.606 -4.128 3.028 1.00 94.38 196 ASN A N 1
ATOM 1543 C CA . ASN A 1 196 ? -15.033 -2.771 2.686 1.00 94.38 196 ASN A CA 1
ATOM 1544 C C . ASN A 1 196 ? -16.527 -2.544 2.959 1.00 94.38 196 ASN A C 1
ATOM 1546 O O . ASN A 1 196 ? -16.905 -1.484 3.456 1.00 94.38 196 ASN A O 1
ATOM 1550 N N . GLU A 1 197 ? -17.377 -3.533 2.671 1.00 95.62 197 GLU A N 1
ATOM 1551 C CA . GLU A 1 197 ? -18.802 -3.482 3.021 1.00 95.62 197 GLU A CA 1
ATOM 1552 C C . GLU A 1 197 ? -19.009 -3.408 4.541 1.00 95.62 197 GLU A C 1
ATOM 1554 O O . GLU A 1 197 ? -19.779 -2.582 5.038 1.00 95.62 197 GLU A O 1
ATOM 1559 N N . ASP A 1 198 ? -18.304 -4.257 5.289 1.00 97.06 198 ASP A N 1
ATOM 1560 C CA . ASP A 1 198 ? -18.495 -4.400 6.731 1.00 97.06 198 ASP A CA 1
ATOM 1561 C C . ASP A 1 198 ? -17.822 -3.284 7.543 1.00 97.06 198 ASP A C 1
ATOM 1563 O O . ASP A 1 198 ? -18.288 -2.982 8.645 1.00 97.06 198 ASP A O 1
ATOM 1567 N N . TRP A 1 199 ? -16.788 -2.629 7.005 1.00 95.69 199 TRP A N 1
ATOM 1568 C CA . TRP A 1 199 ? -16.075 -1.508 7.629 1.00 95.69 199 TRP A CA 1
ATOM 1569 C C . TRP A 1 199 ? -17.030 -0.411 8.100 1.00 95.69 199 TRP A C 1
ATOM 1571 O O . TRP A 1 199 ? -16.921 0.081 9.223 1.00 95.69 199 TRP A O 1
ATOM 1581 N N . VAL A 1 200 ? -18.013 -0.066 7.262 1.00 94.19 200 VAL A N 1
ATOM 1582 C CA . VAL A 1 200 ? -18.971 1.009 7.550 1.00 94.19 200 VAL A CA 1
ATOM 1583 C C . VAL A 1 200 ? -19.771 0.723 8.821 1.00 94.19 200 VAL A C 1
ATOM 1585 O O . VAL A 1 200 ? -20.085 1.644 9.567 1.00 94.19 200 VAL A O 1
ATOM 1588 N N . THR A 1 201 ? -20.107 -0.542 9.067 1.00 96.06 201 THR A N 1
ATOM 1589 C CA . THR A 1 201 ? -20.934 -0.941 10.214 1.00 96.06 201 THR A CA 1
ATOM 1590 C C . THR A 1 201 ? -20.094 -1.295 11.437 1.00 96.06 201 THR A C 1
ATOM 1592 O O . THR A 1 201 ? -20.525 -1.041 12.553 1.00 96.06 201 THR A O 1
ATOM 1595 N N . ASN A 1 202 ? -18.918 -1.895 11.243 1.00 96.56 202 ASN A N 1
ATOM 1596 C CA . ASN A 1 202 ? -18.128 -2.451 12.344 1.00 96.56 202 ASN A CA 1
ATOM 1597 C C . ASN A 1 202 ? -17.043 -1.507 12.872 1.00 96.56 202 ASN A C 1
ATOM 1599 O O . ASN A 1 202 ? -16.524 -1.774 13.955 1.00 96.56 202 ASN A O 1
ATOM 1603 N N . VAL A 1 203 ? -16.688 -0.460 12.117 1.00 94.94 203 VAL A N 1
ATOM 1604 C CA . VAL A 1 203 ? -15.647 0.506 12.499 1.00 94.94 203 VAL A CA 1
ATOM 1605 C C . VAL A 1 203 ? -16.135 1.941 12.329 1.00 94.94 203 VAL A C 1
ATOM 1607 O O . VAL A 1 203 ? -16.228 2.670 13.303 1.00 94.94 203 VAL A O 1
ATOM 1610 N N . LEU A 1 204 ? -16.514 2.358 11.115 1.00 91.94 204 LEU A N 1
ATOM 1611 C CA . LEU A 1 204 ? -16.805 3.777 10.849 1.00 91.94 204 LEU A CA 1
ATOM 1612 C C . LEU A 1 204 ? -18.000 4.331 11.648 1.00 91.94 204 LEU A C 1
ATOM 1614 O O . LEU A 1 204 ? -18.015 5.512 11.980 1.00 91.94 204 LEU A O 1
ATOM 1618 N N . ASN A 1 205 ? -19.013 3.499 11.905 1.00 89.50 205 ASN A N 1
ATOM 1619 C CA . ASN A 1 205 ? -20.223 3.868 12.651 1.00 89.50 205 ASN A CA 1
ATOM 1620 C C . ASN A 1 205 ? -20.460 2.956 13.869 1.00 89.50 205 ASN A C 1
ATOM 1622 O O . ASN A 1 205 ? -21.620 2.716 14.216 1.00 89.50 205 ASN A O 1
ATOM 1626 N N . ALA A 1 206 ? -19.390 2.379 14.426 1.00 83.69 206 ALA A N 1
ATOM 1627 C CA . ALA A 1 206 ? -19.469 1.420 15.529 1.00 83.69 206 ALA A CA 1
ATOM 1628 C C . ALA A 1 206 ? -20.070 2.012 16.818 1.00 83.69 206 ALA A C 1
ATOM 1630 O O . ALA A 1 206 ? -19.955 3.239 17.044 1.00 83.69 206 ALA A O 1
#

Radius of gyration: 20.42 Å; chains: 1; bounding box: 48×46×53 Å

Organism: NCBI:txid91324

Secondary structure (DSSP, 8-state):
-TTTSTTSTT--GGGGSSS--HHHHHHHHHHHHHHHHHHGGGS-EETTEE---SSHHHHHHHHHTTS-S----S-TTHHHHHHTSTT--S-TT------TT-EE---------TT-S-HHHHHHHHHHHTSHHHHHHHH-TTTT-PPPSS-TT-HHHHTTHHHHHT-PPPTTS--HHHHHHHEEPPPPHHHHHHHHHHHIIIIIT-

Foldseek 3Di:
DCQLAPPPVPHHLVVQADADDPVSCVSRVLSVLVVLQVCQVVAQADVNHHDDDPDPVVCLVCCLQVVDVDDDDLDLCPLVLQVPDVVRSHDPPAARAFDPQADEHDDDDQDDDPPHPCVPVSVVVVVVCLALVVQLQCCASNRPVDDRPDDCPDPRCVVCPVSNVPRDGDPRGDDPVRNVVRYDYDGHVNVVVVCVVCCVPSPVVD

Sequence (206 aa):
YHYAGDGFQGGSKSDLQGPFNAEIYNARAPAVWAILNEIEPSLYQRNGNPYYPDAHDDIRPLTGNETVWIDFSFQHTEASTRIQTDNSPWPVHMQAYTMNDGTIADTNYLAIPINAQNKEAALTAVNYMSSAASMFTRATPEIWGALQAFDPSAAEIKEWDVAFNYINRHEATPTVEELAAARTTDLHIDYVNKINEDWVTNVLNA

pLDDT: mean 90.2, std 6.98, range [56.31, 97.94]